Protein AF-A0A0D2IUT0-F1 (afdb_monomer)

InterPro domains:
  IPR011989 Armadillo-like helical [G3DSA:1.25.10.10] (2-99)
  IPR011989 Armadillo-like helical [G3DSA:1.25.10.10] (121-187)
  IPR016024 Armadillo-type fold [SSF48371] (7-184)
  IPR041389 Importin repeat 6 [PF18829] (8-65)

Solvent-accessible surface area (backbone atoms only — not comparable to full-atom values): 10998 Å² total; per-residue (Å²): 136,84,82,88,90,85,81,89,80,84,77,82,44,73,64,58,57,47,53,53,49,54,51,48,53,54,49,51,54,49,49,52,54,50,45,53,50,52,37,50,46,26,67,73,48,19,58,79,45,40,74,62,57,58,68,46,42,84,68,36,57,66,26,59,42,87,91,41,55,63,63,48,26,27,59,29,44,46,48,50,35,32,37,46,64,36,11,70,66,49,23,60,62,50,53,56,51,91,80,63,81,85,83,74,89,73,79,90,75,81,77,64,78,82,65,50,70,76,49,55,65,63,65,64,60,59,75,74,51,62,53,62,66,55,29,54,52,31,28,70,48,92,48,68,64,27,21,50,42,16,46,48,35,51,50,42,38,50,77,70,38,42,77,57,37,57,92,43,45,70,62,49,50,53,36,52,56,50,49,75,73,47,80,75,88,75,80,124

Foldseek 3Di:
DDDDDPDDPPPCDPVVVVVVVVVVVVVLVVLVVVLVVLLVCLQVPAQNCVVVLVVCCLVLVVLLDPVHDLSSNLSSLSSLLSNLQRHPVSVCQQQPQPDDDDDDDDDPDDDDPVVCPVCVVSVVPRSPDHVLVSLLVQCPDPDLSSVVSSLSSLVSCCVRVVSSCVVPVVVSVVSNVVSVVDPPPDDD

Nearest PDB structures (foldseek):
  6xu2-assembly1_A  TM=8.726E-01  e=4.619E-05  Homo sapiens
  9im6-assembly1_A  TM=8.319E-01  e=4.619E-05  Homo sapiens
  6mzl-assembly1_H  TM=2.557E-01  e=3.588E+00  Homo sapiens
  4w9u-assembly1_C  TM=2.820E-01  e=7.384E+00  Brucella abortus 2308

Sequence (188 aa):
MDADSSNSLEDFDEEEAEALREENECEEELVDQVTTAIGSFLKRFGDSVLPYVESLMPHIAPLLDKSRTEEERRIALCVVDDLLEHSPAGRAKYAPQSGGKGLGAGDGRRPAARDRLRVRGAQREWCAFTVLPVLLDACGASHSDLRQCAAYGVGVVAARAPEVLKPHAQAALARVMAVIQQPATGRV

Radius of gyration: 20.75 Å; Cα contacts (8 Å, |Δi|>4): 146; chains: 1; bounding box: 62×45×58 Å

pLDDT: mean 79.27, std 20.89, range [33.56, 98.44]

Structure (mmCIF, N/CA/C/O backbone):
data_AF-A0A0D2IUT0-F1
#
_entry.id   AF-A0A0D2IUT0-F1
#
loop_
_atom_site.group_PDB
_atom_site.id
_atom_site.type_symbol
_atom_site.label_atom_id
_atom_site.label_alt_id
_atom_site.label_comp_id
_atom_site.label_asym_id
_atom_site.label_entity_id
_atom_site.label_seq_id
_atom_site.pdbx_PDB_ins_code
_atom_site.Cartn_x
_atom_site.Cartn_y
_atom_site.Cartn_z
_atom_site.occupancy
_atom_site.B_iso_or_equiv
_atom_site.auth_seq_id
_atom_site.auth_comp_id
_atom_site.auth_asym_id
_atom_site.auth_atom_id
_atom_site.pdbx_PDB_model_num
ATOM 1 N N . MET A 1 1 ? -41.125 32.137 26.576 1.00 40.22 1 MET A N 1
ATOM 2 C CA . MET A 1 1 ? -40.309 32.086 25.346 1.00 40.22 1 MET A CA 1
ATOM 3 C C . MET A 1 1 ? -38.866 31.954 25.817 1.00 40.22 1 MET A C 1
ATOM 5 O O . MET A 1 1 ? -38.189 32.964 25.919 1.00 40.22 1 MET A O 1
ATOM 9 N N . ASP A 1 2 ? -38.442 30.860 26.452 1.00 46.22 2 ASP A N 1
ATOM 10 C CA . ASP A 1 2 ? -38.395 29.439 26.043 1.00 46.22 2 ASP A CA 1
ATOM 11 C C . ASP A 1 2 ? -37.502 29.168 24.827 1.00 46.22 2 ASP A C 1
ATOM 13 O O . ASP A 1 2 ? -37.653 29.832 23.803 1.00 46.22 2 ASP A O 1
ATOM 17 N N . ALA A 1 3 ? -36.679 28.122 24.992 1.00 48.66 3 ALA A N 1
ATOM 18 C CA . ALA A 1 3 ? -35.698 27.491 24.100 1.00 48.66 3 ALA A CA 1
ATOM 19 C C . ALA A 1 3 ? -34.312 28.171 24.077 1.00 48.66 3 ALA A C 1
ATOM 21 O O . ALA A 1 3 ? -34.099 29.183 23.422 1.00 48.66 3 ALA A O 1
ATOM 22 N N . ASP A 1 4 ? -33.401 27.768 24.965 1.00 50.25 4 ASP A N 1
ATOM 23 C CA . ASP A 1 4 ? -32.540 26.578 24.819 1.00 50.25 4 ASP A CA 1
ATOM 24 C C . ASP A 1 4 ? -31.451 26.813 23.760 1.00 50.25 4 ASP A C 1
ATOM 26 O O . ASP A 1 4 ? -31.653 26.689 22.555 1.00 50.25 4 ASP A O 1
ATOM 30 N N . SER A 1 5 ? -30.292 27.278 24.220 1.00 51.50 5 SER A N 1
ATOM 31 C CA . SER A 1 5 ? -29.071 27.382 23.408 1.00 51.50 5 SER A CA 1
ATOM 32 C C . SER A 1 5 ? -27.874 26.778 24.142 1.00 51.50 5 SER A C 1
ATOM 34 O O . SER A 1 5 ? -26.735 27.170 23.903 1.00 51.50 5 SER A O 1
ATOM 36 N N . SER A 1 6 ? -28.141 25.812 25.027 1.00 55.72 6 SER A N 1
ATOM 37 C CA . SER A 1 6 ? -27.126 24.990 25.684 1.00 55.72 6 SER A CA 1
ATOM 38 C C . SER A 1 6 ? -27.410 23.522 25.386 1.00 55.72 6 SER A C 1
ATOM 40 O O . SER A 1 6 ? -27.726 22.776 26.300 1.00 55.72 6 SER A O 1
ATOM 42 N N . ASN A 1 7 ? -27.389 23.100 24.115 1.00 53.66 7 ASN A N 1
ATOM 43 C CA . ASN A 1 7 ? -27.509 21.667 23.832 1.00 53.66 7 ASN A CA 1
ATOM 44 C C . ASN A 1 7 ? -26.922 21.213 22.484 1.00 53.66 7 ASN A C 1
ATOM 46 O O . ASN A 1 7 ? -27.649 20.822 21.578 1.00 53.66 7 ASN A O 1
ATOM 50 N N . SER A 1 8 ? -25.602 21.276 22.295 1.00 52.31 8 SER A N 1
ATOM 51 C CA . SER A 1 8 ? -25.003 20.543 21.155 1.00 52.31 8 SER A CA 1
ATOM 52 C C . SER A 1 8 ? -23.630 19.926 21.416 1.00 52.31 8 SER A C 1
ATOM 54 O O . SER A 1 8 ? -23.003 19.440 20.482 1.00 52.31 8 SER A O 1
ATOM 56 N N . LEU A 1 9 ? -23.154 19.937 22.666 1.00 50.91 9 LEU A N 1
ATOM 57 C CA . LEU A 1 9 ? -21.845 19.387 23.039 1.00 50.91 9 LEU A CA 1
ATOM 58 C C . LEU A 1 9 ? -21.844 18.669 24.405 1.00 50.91 9 LEU A C 1
ATOM 60 O O . LEU A 1 9 ? -20.782 18.222 24.824 1.00 50.91 9 LEU A O 1
ATOM 64 N N . GLU A 1 10 ? -22.979 18.593 25.116 1.00 53.28 10 GLU A N 1
ATOM 65 C CA . GLU A 1 10 ? -23.021 18.177 26.534 1.00 53.28 10 GLU A CA 1
ATOM 66 C C . GLU A 1 10 ? -23.481 16.729 26.802 1.00 53.28 10 GLU A C 1
ATOM 68 O O . GLU A 1 10 ? -23.417 16.325 27.956 1.00 53.28 10 GLU A O 1
ATOM 73 N N . ASP A 1 11 ? -23.831 15.922 25.791 1.00 62.50 11 ASP A N 1
ATOM 74 C CA . ASP A 1 11 ? -24.375 14.558 25.998 1.00 62.50 11 ASP A CA 1
ATOM 75 C C . ASP A 1 11 ? -23.550 13.417 25.366 1.00 62.50 11 ASP A C 1
ATOM 77 O O . ASP A 1 11 ? -24.039 12.302 25.253 1.00 62.50 11 ASP A O 1
ATOM 81 N N . PHE A 1 12 ? -22.288 13.649 24.986 1.00 69.00 12 PHE A N 1
ATOM 82 C CA . PHE A 1 12 ? -21.432 12.551 24.517 1.00 69.00 12 PHE A CA 1
ATOM 83 C C . PHE A 1 12 ? -20.958 11.720 25.715 1.00 69.00 12 PHE A C 1
ATOM 85 O O . PHE A 1 12 ? -19.927 12.017 26.334 1.00 69.00 12 PHE A O 1
ATOM 92 N N . ASP A 1 13 ? -21.767 10.742 26.105 1.00 82.75 13 ASP A N 1
ATOM 93 C CA . ASP A 1 13 ? -21.477 9.851 27.217 1.00 82.75 13 ASP A CA 1
ATOM 94 C C . ASP A 1 13 ? -20.512 8.719 26.814 1.00 82.75 13 ASP A C 1
ATOM 96 O O . ASP A 1 13 ? -20.021 8.625 25.684 1.00 82.75 13 ASP A O 1
ATOM 100 N N . GLU A 1 14 ? -20.129 7.900 27.794 1.00 88.38 14 GLU A N 1
ATOM 101 C CA . GLU A 1 14 ? -19.177 6.807 27.582 1.00 88.38 14 GLU A CA 1
ATOM 102 C C . GLU A 1 14 ? -19.724 5.743 26.616 1.00 88.38 14 GLU A C 1
ATOM 104 O O . GLU A 1 14 ? -18.940 5.159 25.868 1.00 88.38 14 GLU A O 1
ATOM 109 N N . GLU A 1 15 ? -21.048 5.557 26.577 1.00 88.69 15 GLU A N 1
ATOM 110 C CA . GLU A 1 15 ? -21.731 4.598 25.704 1.00 88.69 15 GLU A CA 1
ATOM 111 C C . GLU A 1 15 ? -21.680 5.061 24.239 1.00 88.69 15 GLU A C 1
ATOM 113 O O . GLU A 1 15 ? -21.315 4.276 23.363 1.00 88.69 15 GLU A O 1
ATOM 118 N N . GLU A 1 16 ? -21.932 6.346 23.958 1.00 89.31 16 GLU A N 1
ATOM 119 C CA . GLU A 1 16 ? -21.781 6.904 22.603 1.00 89.31 16 GLU A CA 1
ATOM 120 C C . GLU A 1 16 ? -20.326 6.834 22.103 1.00 89.31 16 GLU A C 1
ATOM 122 O O . GLU A 1 16 ? -20.066 6.512 20.938 1.00 89.31 16 GLU A O 1
ATOM 127 N N . ALA A 1 17 ? -19.355 7.100 22.983 1.00 88.69 17 ALA A N 1
ATOM 128 C CA . ALA A 1 17 ? -17.937 7.015 22.643 1.00 88.69 17 ALA A CA 1
ATOM 129 C C . ALA A 1 17 ? -17.472 5.573 22.380 1.00 88.69 17 ALA A C 1
ATOM 131 O O . ALA A 1 17 ? -16.589 5.367 21.544 1.00 88.69 17 ALA A O 1
ATOM 132 N N . GLU A 1 18 ? -18.020 4.592 23.100 1.00 90.31 18 GLU A N 1
ATOM 133 C CA . GLU A 1 18 ? -17.765 3.167 22.876 1.00 90.31 18 GLU A CA 1
ATOM 134 C C . GLU A 1 18 ? -18.393 2.702 21.559 1.00 90.31 18 GLU A C 1
ATOM 136 O O . GLU A 1 18 ? -17.680 2.151 20.721 1.00 90.31 18 GLU A O 1
ATOM 141 N N . ALA A 1 19 ? -19.658 3.048 21.304 1.00 90.69 19 ALA A N 1
ATOM 142 C CA . ALA A 1 19 ? -20.350 2.708 20.061 1.00 90.69 19 ALA A CA 1
ATOM 143 C C . ALA A 1 19 ? -19.607 3.214 18.811 1.00 90.69 19 AL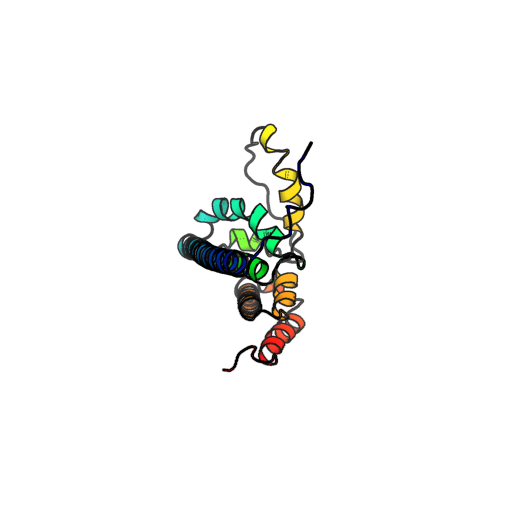A A C 1
ATOM 145 O O . ALA A 1 19 ? -19.479 2.494 17.821 1.00 90.69 19 ALA A O 1
ATOM 146 N N . LEU A 1 20 ? -19.052 4.430 18.858 1.00 89.69 20 LEU A N 1
ATOM 147 C CA . LEU A 1 20 ? -18.262 4.976 17.748 1.00 89.69 20 LEU A CA 1
ATOM 148 C C . LEU A 1 20 ? -16.897 4.306 17.573 1.00 89.69 20 LEU A C 1
ATOM 150 O O . LEU A 1 20 ? -16.382 4.260 16.456 1.00 89.69 20 LEU A O 1
ATOM 154 N N . ARG A 1 21 ? -16.285 3.797 18.649 1.00 89.19 21 ARG A N 1
ATOM 155 C CA . ARG A 1 21 ? -15.062 2.988 18.523 1.00 89.19 21 ARG A CA 1
ATOM 156 C C . ARG A 1 21 ? -15.378 1.654 17.863 1.00 89.19 21 ARG A C 1
ATOM 158 O O . ARG A 1 21 ? -14.673 1.294 16.929 1.00 89.19 21 ARG A O 1
ATOM 165 N N . GLU A 1 22 ? -16.449 0.986 18.285 1.00 91.19 22 GLU A N 1
ATOM 166 C CA . GLU A 1 22 ? -16.890 -0.279 17.685 1.00 91.19 22 GLU A CA 1
ATOM 167 C C . GLU A 1 22 ? -17.242 -0.118 16.197 1.00 91.19 22 GLU A C 1
ATOM 169 O O . GLU A 1 22 ? -16.871 -0.958 15.375 1.00 91.19 22 GLU A O 1
ATOM 174 N N . GLU A 1 23 ? -17.920 0.974 15.823 1.00 91.69 23 GLU A N 1
ATOM 175 C CA . GLU A 1 23 ? -18.226 1.273 14.418 1.00 91.69 23 GLU A CA 1
ATOM 176 C C . GLU A 1 23 ? -16.949 1.495 13.595 1.00 91.69 23 GLU A C 1
ATOM 178 O O . GLU A 1 23 ? -16.812 0.917 12.514 1.00 91.69 23 GLU A O 1
ATOM 183 N N . ASN A 1 24 ? -15.990 2.266 14.120 1.00 87.56 24 ASN A N 1
ATOM 184 C CA . ASN A 1 24 ? -14.706 2.486 13.453 1.00 87.56 24 ASN A CA 1
ATOM 185 C C . ASN A 1 24 ? -13.906 1.186 13.301 1.00 87.56 24 ASN A C 1
ATOM 187 O O . ASN A 1 24 ? -13.352 0.950 12.232 1.00 87.56 24 ASN A O 1
ATOM 191 N N . GLU A 1 25 ? -13.873 0.325 14.322 1.00 90.00 25 GLU A N 1
ATOM 192 C CA . GLU A 1 25 ? -13.215 -0.987 14.244 1.00 90.00 25 GLU A CA 1
ATOM 193 C C . GLU A 1 25 ? -13.851 -1.859 13.146 1.00 90.00 25 GLU A C 1
ATOM 195 O O . GLU A 1 25 ? -13.146 -2.454 12.329 1.00 90.00 25 GLU A O 1
ATOM 200 N N . CYS A 1 26 ? -15.186 -1.869 13.047 1.00 91.00 26 CYS A N 1
ATOM 201 C CA . CYS A 1 26 ? -15.888 -2.567 11.967 1.00 91.00 26 CYS A CA 1
ATOM 202 C C . CYS A 1 26 ? -15.559 -1.986 10.579 1.00 91.00 26 CYS A C 1
ATOM 204 O O . CYS A 1 26 ? -15.445 -2.730 9.599 1.00 91.00 26 CYS A O 1
ATOM 206 N N . GLU A 1 27 ? -15.435 -0.661 10.465 1.00 91.06 27 GLU A N 1
ATOM 207 C CA . GLU A 1 27 ? -15.061 -0.004 9.211 1.00 91.06 27 GLU A CA 1
ATOM 208 C C . GLU A 1 27 ? -13.606 -0.313 8.825 1.00 91.06 27 GLU A C 1
ATOM 210 O O . GLU A 1 27 ? -13.336 -0.604 7.657 1.00 91.06 27 GLU A O 1
ATOM 215 N N . GLU A 1 28 ? -12.684 -0.346 9.787 1.00 87.50 28 GLU A N 1
ATOM 216 C CA . GLU A 1 28 ? -11.291 -0.754 9.573 1.00 87.50 28 GLU A CA 1
ATOM 217 C C . GLU A 1 28 ? -11.205 -2.193 9.037 1.00 87.50 28 GLU A C 1
ATOM 219 O O . GLU A 1 28 ? -10.572 -2.427 8.000 1.00 87.50 28 GLU A O 1
ATOM 224 N N . GLU A 1 29 ? -11.928 -3.142 9.647 1.00 91.38 29 GLU A N 1
ATOM 225 C CA . GLU A 1 29 ? -12.005 -4.531 9.168 1.00 91.38 29 GLU A CA 1
ATOM 226 C C . GLU A 1 29 ? -12.573 -4.628 7.742 1.00 91.38 29 GLU A C 1
ATOM 228 O O . GLU A 1 29 ? -12.070 -5.379 6.892 1.00 91.38 29 GLU A O 1
ATOM 233 N N . LEU A 1 30 ? -13.620 -3.851 7.445 1.00 93.94 30 LEU A N 1
ATOM 234 C CA . LEU A 1 30 ? -14.200 -3.787 6.106 1.00 93.94 30 LEU A CA 1
ATOM 235 C C . LEU A 1 30 ? -13.167 -3.288 5.089 1.00 93.94 30 LEU A C 1
ATOM 237 O O . LEU A 1 30 ? -13.030 -3.867 4.004 1.00 93.94 30 LEU A O 1
ATOM 241 N N . VAL A 1 31 ? -12.440 -2.222 5.421 1.00 91.19 31 VAL A N 1
ATOM 242 C CA . VAL A 1 31 ? -11.431 -1.639 4.534 1.00 91.19 31 VAL A CA 1
ATOM 243 C C . VAL A 1 31 ? -10.261 -2.604 4.322 1.00 91.19 31 VAL A C 1
ATOM 245 O O . VAL A 1 31 ? -9.787 -2.747 3.188 1.00 91.19 31 VAL A O 1
ATOM 248 N N . ASP A 1 32 ? -9.854 -3.358 5.339 1.00 91.75 32 ASP A N 1
ATOM 249 C CA . ASP A 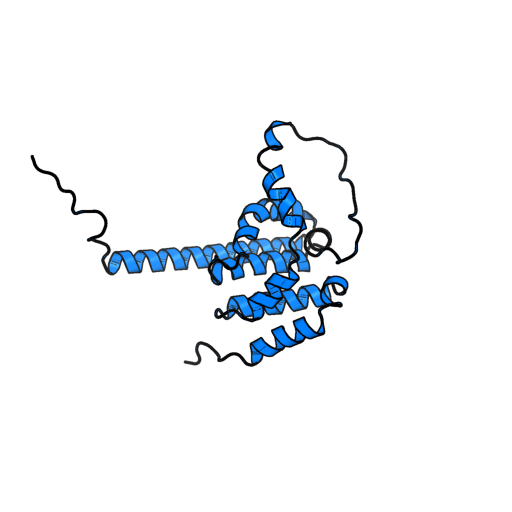1 32 ? -8.872 -4.438 5.202 1.00 91.75 32 ASP A CA 1
ATOM 250 C C . ASP A 1 32 ? -9.326 -5.533 4.233 1.00 91.75 32 ASP A C 1
ATOM 252 O O . ASP A 1 32 ? -8.570 -5.988 3.360 1.00 91.75 32 ASP A O 1
ATOM 256 N N . GLN A 1 33 ? -10.593 -5.929 4.313 1.00 95.94 33 GLN A N 1
ATOM 257 C CA . GLN A 1 33 ? -11.139 -6.925 3.401 1.00 95.94 33 GLN A CA 1
ATOM 258 C C . GLN A 1 33 ? -11.220 -6.396 1.959 1.00 95.94 33 GLN A C 1
ATOM 260 O O . GLN A 1 33 ? -10.980 -7.152 1.005 1.00 95.94 33 GLN A O 1
ATOM 265 N N . VAL A 1 34 ? -11.519 -5.104 1.785 1.00 94.19 34 VAL A N 1
ATOM 266 C CA . VAL A 1 34 ? -11.539 -4.428 0.478 1.00 94.19 34 VAL A CA 1
ATOM 267 C C . VAL A 1 34 ? -10.137 -4.359 -0.129 1.00 94.19 34 VAL A C 1
ATOM 269 O O . VAL A 1 34 ? -9.964 -4.732 -1.294 1.00 94.19 34 VAL A O 1
ATOM 272 N N . THR A 1 35 ? -9.127 -3.933 0.632 1.00 94.00 35 THR A N 1
ATOM 273 C CA . THR A 1 35 ? -7.738 -3.853 0.142 1.00 94.00 35 THR A CA 1
ATOM 274 C C . THR A 1 35 ? -7.208 -5.236 -0.238 1.00 94.00 35 THR A C 1
ATOM 276 O O . THR A 1 35 ? -6.683 -5.410 -1.339 1.00 94.00 35 THR A O 1
ATOM 279 N N . THR A 1 36 ? -7.477 -6.253 0.585 1.00 96.19 36 THR A N 1
ATOM 280 C CA . THR A 1 36 ? -7.145 -7.659 0.300 1.00 96.19 36 THR A CA 1
ATOM 281 C C . THR A 1 36 ? -7.797 -8.162 -0.992 1.00 96.19 36 THR A C 1
ATOM 283 O O . THR A 1 36 ? -7.175 -8.883 -1.786 1.00 96.19 36 THR A O 1
ATOM 286 N N . ALA A 1 37 ? -9.057 -7.791 -1.240 1.00 97.38 37 ALA A N 1
ATOM 287 C CA . ALA A 1 37 ? -9.752 -8.159 -2.468 1.00 97.38 37 ALA A CA 1
ATOM 288 C C . ALA A 1 37 ? -9.091 -7.507 -3.693 1.00 97.38 37 ALA A C 1
ATOM 290 O O . ALA A 1 37 ? -8.800 -8.205 -4.669 1.00 97.38 37 ALA A O 1
ATOM 291 N N . ILE A 1 38 ? -8.796 -6.203 -3.633 1.00 96.75 38 ILE A N 1
ATOM 292 C CA . ILE A 1 38 ? -8.097 -5.470 -4.703 1.00 96.75 38 ILE A CA 1
ATOM 293 C C . ILE A 1 38 ? -6.740 -6.120 -5.004 1.00 96.75 38 ILE A C 1
ATOM 295 O O . ILE A 1 38 ? -6.450 -6.412 -6.170 1.00 96.75 38 ILE A O 1
ATOM 299 N N . GLY A 1 39 ? -5.955 -6.422 -3.968 1.00 96.88 39 GLY A N 1
ATOM 300 C CA . GLY A 1 39 ? -4.678 -7.124 -4.089 1.00 96.88 39 GLY A CA 1
ATOM 301 C C . GLY A 1 39 ? -4.812 -8.488 -4.758 1.00 96.88 39 GLY A C 1
ATOM 302 O O . GLY A 1 39 ? -4.079 -8.820 -5.691 1.00 96.88 39 GLY A O 1
ATOM 303 N N . SER A 1 40 ? -5.834 -9.258 -4.379 1.00 98.31 40 SER A N 1
ATOM 304 C CA . SER A 1 40 ? -6.135 -10.557 -4.994 1.00 98.31 40 SER A CA 1
ATOM 305 C C . SER 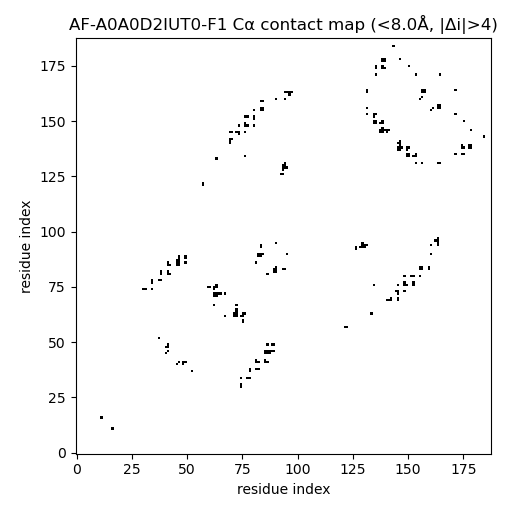A 1 40 ? -6.481 -10.441 -6.484 1.00 98.31 40 SER A C 1
ATOM 307 O O . SER A 1 40 ? -6.024 -11.261 -7.290 1.00 98.31 40 SER A O 1
ATOM 309 N N . PHE A 1 41 ? -7.240 -9.413 -6.880 1.00 98.44 41 PHE A N 1
ATOM 310 C CA . PHE A 1 41 ? -7.523 -9.130 -8.290 1.00 98.44 41 PHE A CA 1
ATOM 311 C C . PHE A 1 41 ? -6.252 -8.759 -9.059 1.00 98.44 41 PHE A C 1
ATOM 313 O O . PHE A 1 41 ? -5.994 -9.334 -10.119 1.00 98.44 41 PHE A O 1
ATOM 320 N N . LEU A 1 42 ? -5.432 -7.852 -8.524 1.00 98.19 42 LEU A N 1
ATOM 321 C CA . LEU A 1 42 ? -4.156 -7.462 -9.128 1.00 98.19 42 LEU A CA 1
ATOM 322 C C . LEU A 1 42 ? -3.227 -8.668 -9.282 1.00 98.19 42 LEU A C 1
ATOM 324 O O . LEU A 1 42 ? -2.737 -8.934 -10.377 1.00 98.19 42 LEU A O 1
ATOM 328 N N . LYS A 1 43 ? -3.064 -9.470 -8.231 1.00 98.00 43 LYS A N 1
ATOM 329 C CA . LYS A 1 43 ? -2.245 -10.687 -8.242 1.00 98.00 43 LYS A CA 1
ATOM 330 C C . LYS A 1 43 ? -2.696 -11.703 -9.285 1.00 98.00 43 LYS A C 1
ATOM 332 O O . LYS A 1 43 ? -1.858 -12.361 -9.903 1.00 98.00 43 LYS A O 1
ATOM 337 N N . ARG A 1 44 ? -4.009 -11.865 -9.483 1.00 98.44 44 ARG A N 1
ATOM 338 C CA . ARG A 1 44 ? -4.554 -12.875 -10.401 1.00 98.44 44 ARG A CA 1
ATOM 339 C C . ARG A 1 44 ? -4.619 -12.407 -11.853 1.00 98.44 44 ARG A C 1
ATOM 341 O O . ARG A 1 44 ? -4.418 -13.231 -12.747 1.00 98.44 44 ARG A O 1
ATOM 348 N N . PHE A 1 45 ? -4.920 -11.132 -12.082 1.00 98.06 45 PHE A N 1
ATOM 349 C CA . PHE A 1 45 ? -5.279 -10.605 -13.402 1.00 98.06 45 PHE A CA 1
ATOM 350 C C . PHE A 1 45 ? -4.337 -9.505 -13.918 1.00 98.06 45 PHE A C 1
ATOM 352 O O . PHE A 1 45 ? -4.409 -9.157 -15.102 1.00 98.06 45 PHE A O 1
ATOM 359 N N . GLY A 1 46 ? -3.445 -8.986 -13.069 1.00 97.38 46 GLY A N 1
ATOM 360 C CA . GLY A 1 46 ? -2.419 -8.000 -13.407 1.00 97.38 46 GLY A CA 1
ATOM 361 C C . GLY A 1 46 ? -2.990 -6.776 -14.116 1.00 97.38 46 GLY A C 1
ATOM 362 O O . GLY A 1 46 ? -3.964 -6.170 -13.673 1.00 97.38 46 GLY A O 1
ATOM 363 N N . ASP A 1 47 ? -2.420 -6.451 -15.275 1.00 97.75 47 ASP A N 1
ATOM 364 C CA . ASP A 1 47 ? -2.816 -5.289 -16.081 1.00 97.75 47 ASP A CA 1
ATOM 365 C C . ASP A 1 47 ? -4.286 -5.323 -16.547 1.00 97.75 47 ASP A C 1
ATOM 367 O O . ASP A 1 47 ? -4.856 -4.279 -16.859 1.00 97.75 47 ASP A O 1
ATOM 371 N N . SER A 1 48 ? -4.935 -6.494 -16.557 1.00 97.75 48 SER A N 1
ATOM 372 C CA . SER A 1 48 ? -6.332 -6.631 -17.007 1.00 97.75 48 SER A CA 1
ATOM 373 C C . SER A 1 48 ? -7.326 -5.913 -16.090 1.00 97.75 48 SER A C 1
ATOM 375 O O . SER A 1 48 ? -8.382 -5.484 -16.548 1.00 97.75 48 SER A O 1
ATOM 377 N N . VAL A 1 49 ? -7.000 -5.779 -14.799 1.00 97.31 49 VAL A N 1
ATOM 378 C CA . VAL A 1 49 ? -7.838 -5.069 -13.814 1.00 97.31 49 VAL A CA 1
ATOM 379 C C . VAL A 1 49 ? -7.369 -3.637 -13.564 1.00 97.31 49 VAL A C 1
ATOM 381 O O . VAL A 1 49 ? -8.065 -2.874 -12.895 1.00 97.31 49 VAL A O 1
ATOM 384 N N . LEU A 1 50 ? -6.230 -3.242 -14.141 1.00 93.88 50 LEU A N 1
ATOM 385 C CA . LEU A 1 50 ? -5.630 -1.929 -13.928 1.00 93.88 50 LEU A CA 1
ATOM 386 C C . LEU A 1 50 ? -6.602 -0.764 -14.198 1.00 93.88 50 LEU A C 1
ATOM 388 O O . LEU A 1 50 ? -6.661 0.111 -13.345 1.00 93.88 50 LEU A O 1
ATOM 392 N N . PRO A 1 51 ? -7.431 -0.733 -15.266 1.00 94.69 51 PRO A N 1
ATOM 393 C CA . PRO A 1 51 ? -8.366 0.379 -15.484 1.00 94.69 51 PRO A CA 1
ATOM 394 C C . PRO A 1 51 ? -9.352 0.604 -14.328 1.00 94.69 51 PRO A C 1
ATOM 396 O O . PRO A 1 51 ? -9.759 1.737 -14.071 1.00 94.69 51 PRO A O 1
ATOM 399 N N . TYR A 1 52 ? -9.726 -0.466 -13.623 1.00 94.44 52 TYR A N 1
ATOM 400 C CA . TYR A 1 52 ? -10.622 -0.402 -12.471 1.00 94.44 52 TYR A CA 1
ATOM 401 C C . TYR A 1 52 ? -9.875 0.054 -11.219 1.00 94.44 52 TYR A C 1
ATOM 403 O O . TYR A 1 52 ? -10.352 0.946 -10.523 1.00 94.44 52 TYR A O 1
ATOM 411 N N . VAL A 1 53 ? -8.673 -0.472 -10.971 1.00 93.31 53 VAL A N 1
ATOM 412 C CA . VAL A 1 53 ? -7.829 -0.024 -9.850 1.00 93.31 53 VAL A CA 1
ATOM 413 C C . VAL A 1 53 ? -7.448 1.451 -10.014 1.00 93.31 53 VAL A C 1
ATOM 415 O O . VAL A 1 53 ? -7.541 2.232 -9.072 1.00 93.31 53 VAL A O 1
ATOM 418 N N . GLU A 1 54 ? -7.126 1.883 -11.233 1.00 89.81 54 GLU A N 1
ATOM 419 C CA . GLU A 1 54 ? -6.824 3.283 -11.543 1.00 89.81 54 GLU A CA 1
ATOM 420 C C . GLU A 1 54 ? -8.004 4.225 -11.294 1.00 89.81 54 GLU A C 1
ATOM 422 O O . GLU A 1 54 ? -7.788 5.400 -10.993 1.00 89.81 54 GLU A O 1
ATOM 427 N N . SER A 1 55 ? -9.242 3.726 -11.371 1.00 91.12 55 SER A N 1
ATOM 428 C CA . SER A 1 55 ? -10.426 4.520 -11.030 1.00 91.12 55 SER A CA 1
ATOM 429 C C . SER A 1 55 ? -10.535 4.820 -9.531 1.00 91.12 55 SER A C 1
ATOM 431 O O . SER A 1 55 ? -11.147 5.821 -9.164 1.00 91.12 55 SER A O 1
ATOM 433 N N . LEU A 1 56 ? -9.890 4.012 -8.680 1.00 89.75 56 LEU A N 1
ATOM 434 C CA . LEU A 1 56 ? -9.841 4.195 -7.224 1.00 89.75 56 LEU A CA 1
ATOM 435 C C . LEU A 1 56 ? -8.713 5.136 -6.786 1.00 89.75 56 LEU A C 1
ATOM 437 O O . LEU A 1 56 ? -8.794 5.756 -5.727 1.00 89.75 56 LEU A O 1
ATOM 441 N N . MET A 1 57 ? -7.673 5.296 -7.608 1.00 86.25 57 MET A N 1
ATOM 442 C CA . MET A 1 57 ? -6.490 6.095 -7.270 1.00 86.25 57 MET A CA 1
ATOM 443 C C . MET A 1 57 ? -6.776 7.545 -6.836 1.00 86.25 57 MET A C 1
ATOM 445 O O . MET A 1 57 ? -6.085 8.006 -5.930 1.00 86.25 57 MET A O 1
ATOM 449 N N . PRO A 1 58 ? -7.775 8.274 -7.381 1.00 86.12 58 PRO A N 1
ATOM 450 C CA . PRO A 1 58 ? -8.127 9.608 -6.885 1.00 86.12 58 PRO A CA 1
ATOM 451 C C . PRO A 1 58 ? -8.571 9.645 -5.417 1.00 86.12 58 PRO A C 1
ATOM 453 O O . PRO A 1 58 ? -8.496 10.703 -4.800 1.00 86.12 58 PRO A O 1
ATOM 456 N N . HIS A 1 59 ? -9.039 8.518 -4.878 1.00 86.88 59 HIS A N 1
ATOM 457 C CA . HIS A 1 59 ? -9.465 8.372 -3.486 1.00 86.88 59 HIS A CA 1
ATOM 458 C C . HIS A 1 59 ? -8.356 7.796 -2.607 1.00 86.88 59 HIS A C 1
ATOM 460 O O . HIS A 1 59 ? -8.196 8.228 -1.474 1.00 86.88 59 HIS A O 1
ATOM 466 N N . ILE A 1 60 ? -7.564 6.866 -3.146 1.00 88.31 60 ILE A N 1
ATOM 467 C CA . ILE A 1 60 ? -6.473 6.207 -2.417 1.00 88.31 60 ILE A CA 1
ATOM 468 C C . ILE A 1 60 ? -5.290 7.144 -2.221 1.00 88.31 60 ILE A C 1
ATOM 470 O O . ILE A 1 60 ? -4.714 7.233 -1.146 1.00 88.31 60 ILE A O 1
ATOM 474 N N . ALA A 1 61 ? -4.884 7.847 -3.267 1.00 86.75 61 ALA A N 1
ATOM 475 C CA . ALA A 1 61 ? -3.604 8.519 -3.237 1.00 86.75 61 ALA A CA 1
ATOM 476 C C . ALA A 1 61 ? -3.549 9.768 -2.316 1.00 86.75 61 ALA A C 1
ATOM 478 O O . ALA A 1 61 ? -2.476 10.013 -1.764 1.00 86.75 61 ALA A O 1
ATOM 479 N N . PRO A 1 62 ? -4.650 10.502 -2.023 1.00 88.56 62 PRO A N 1
ATOM 480 C CA . PRO A 1 62 ? -4.667 11.491 -0.939 1.00 88.56 62 PRO A CA 1
ATOM 481 C C . PRO A 1 62 ? -4.395 10.892 0.446 1.00 88.56 62 PRO A C 1
ATOM 483 O O . PRO A 1 62 ? -3.864 11.589 1.308 1.00 88.56 62 PRO A O 1
ATOM 486 N N . LEU A 1 63 ? -4.714 9.609 0.656 1.00 90.06 63 LEU A N 1
ATOM 487 C CA . LEU A 1 63 ? -4.481 8.918 1.926 1.00 90.06 63 LEU A CA 1
ATOM 488 C C . LEU A 1 63 ? -2.989 8.698 2.214 1.00 90.06 63 LEU A C 1
ATOM 490 O O . LEU A 1 63 ? -2.624 8.436 3.349 1.00 90.06 63 LEU A O 1
ATOM 494 N N . LEU A 1 64 ? -2.111 8.840 1.212 1.00 89.69 64 LEU A N 1
ATOM 495 C CA . LEU A 1 64 ? -0.656 8.739 1.383 1.00 89.69 64 LEU A CA 1
ATOM 496 C C . LEU A 1 64 ? -0.028 9.987 2.021 1.00 89.69 64 LEU A C 1
ATOM 498 O O . LEU A 1 64 ? 1.146 9.948 2.408 1.00 89.69 64 LEU A O 1
ATOM 502 N N . ASP A 1 65 ? -0.769 11.095 2.093 1.00 88.44 65 ASP A N 1
ATOM 503 C CA . ASP A 1 65 ? -0.274 12.341 2.665 1.00 88.44 65 ASP A CA 1
ATOM 504 C C . ASP A 1 65 ? 0.039 12.181 4.160 1.00 88.44 65 ASP A C 1
ATOM 506 O O . ASP A 1 65 ? -0.638 11.467 4.896 1.00 88.44 65 ASP A O 1
ATOM 510 N N . LYS A 1 66 ? 1.082 12.866 4.634 1.00 87.94 66 LYS A N 1
ATOM 511 C CA . LYS A 1 66 ? 1.519 12.769 6.034 1.00 87.94 66 LYS A CA 1
ATOM 512 C C . LYS A 1 66 ? 0.519 13.351 7.035 1.00 87.94 66 LYS A C 1
ATOM 514 O O . LYS A 1 66 ? 0.661 13.093 8.223 1.00 87.94 66 LYS A O 1
ATOM 519 N N . SER A 1 67 ? -0.437 14.160 6.578 1.00 89.00 67 SER A N 1
ATOM 520 C CA . SER A 1 67 ? -1.532 14.682 7.402 1.00 89.00 67 SER A CA 1
ATOM 521 C C . SER A 1 67 ? -2.624 13.651 7.687 1.00 89.00 67 SER A C 1
ATOM 523 O O . SER A 1 67 ? -3.495 13.911 8.515 1.00 89.00 67 SER A O 1
ATOM 525 N N . ARG A 1 68 ? -2.597 12.503 7.003 1.00 91.69 68 ARG A N 1
ATOM 526 C CA . ARG A 1 68 ? -3.547 11.402 7.191 1.00 91.69 68 ARG A CA 1
ATOM 527 C C . ARG A 1 68 ? -3.111 10.490 8.324 1.00 91.69 68 ARG A C 1
ATOM 529 O O . ARG A 1 68 ? -1.942 10.505 8.724 1.00 91.69 68 ARG A O 1
ATOM 536 N N . THR A 1 69 ? -4.053 9.711 8.848 1.00 91.88 69 THR A N 1
ATOM 537 C CA . THR A 1 69 ? -3.740 8.772 9.930 1.00 91.88 69 THR A CA 1
ATOM 538 C C . THR A 1 69 ? -2.754 7.716 9.429 1.00 91.88 69 THR A C 1
ATOM 540 O O . THR A 1 69 ? -2.669 7.426 8.233 1.00 91.88 69 THR A O 1
ATOM 543 N N . GLU A 1 70 ? -1.957 7.141 10.331 1.00 93.31 70 GLU A N 1
ATOM 544 C CA . GLU A 1 70 ? -1.014 6.088 9.934 1.00 93.31 70 GLU A CA 1
ATOM 545 C C . GLU A 1 70 ? -1.740 4.850 9.376 1.00 93.31 70 GLU A C 1
ATOM 547 O O . GLU A 1 70 ? -1.191 4.163 8.515 1.00 93.31 70 GLU A O 1
ATOM 552 N N . GLU A 1 71 ? -2.991 4.637 9.784 1.00 91.50 71 GLU A N 1
ATOM 553 C CA . GLU A 1 71 ? -3.858 3.568 9.297 1.00 91.50 71 GLU A CA 1
ATOM 554 C C . GLU A 1 71 ? -4.349 3.816 7.862 1.00 91.50 71 GLU A C 1
ATOM 556 O O . GLU A 1 71 ? -4.163 2.991 6.969 1.00 91.50 71 GLU A O 1
ATOM 561 N N . GLU A 1 72 ? -4.832 5.021 7.563 1.00 91.69 72 GLU A N 1
ATOM 562 C CA . GLU A 1 72 ? -5.196 5.412 6.194 1.00 91.69 72 GLU A CA 1
ATOM 563 C C . GLU A 1 72 ? -4.004 5.340 5.234 1.00 91.69 72 GLU A C 1
ATOM 565 O O . GLU A 1 72 ? -4.117 4.888 4.088 1.00 91.69 72 GLU A O 1
ATOM 570 N N . ARG A 1 73 ? -2.830 5.757 5.717 1.00 94.62 73 ARG A N 1
ATOM 571 C CA . ARG A 1 73 ? -1.578 5.651 4.963 1.00 94.62 73 ARG A CA 1
ATOM 572 C C . ARG A 1 73 ? -1.194 4.196 4.719 1.00 94.62 73 ARG A C 1
ATOM 574 O O . ARG A 1 73 ? -0.686 3.898 3.637 1.00 94.62 73 ARG A O 1
ATOM 581 N N . ARG A 1 74 ? -1.429 3.301 5.690 1.00 95.50 74 ARG A N 1
ATOM 582 C CA . ARG A 1 74 ? -1.184 1.855 5.561 1.00 95.50 74 ARG A CA 1
ATOM 583 C C . ARG A 1 74 ? -2.051 1.302 4.440 1.00 95.50 74 ARG A C 1
ATOM 585 O O . ARG A 1 74 ? -1.499 0.795 3.468 1.00 95.50 74 ARG A O 1
ATOM 592 N N . ILE A 1 75 ? -3.364 1.508 4.516 1.00 93.38 75 ILE A N 1
ATOM 593 C CA . ILE A 1 75 ? -4.353 1.090 3.509 1.00 93.38 75 ILE A CA 1
ATOM 594 C C . ILE A 1 75 ? -3.915 1.490 2.098 1.00 93.38 75 ILE A C 1
ATOM 596 O O . ILE A 1 75 ? -3.865 0.665 1.180 1.00 93.38 75 ILE A O 1
ATOM 600 N N . ALA A 1 76 ? -3.545 2.758 1.920 1.00 93.50 76 ALA A N 1
ATOM 601 C CA . ALA A 1 76 ? -3.150 3.253 0.613 1.00 93.50 76 ALA A CA 1
ATOM 602 C C . ALA A 1 76 ? -1.816 2.689 0.125 1.00 93.50 76 ALA A C 1
ATOM 604 O O . ALA A 1 76 ? -1.688 2.384 -1.064 1.00 93.50 76 ALA A O 1
ATOM 605 N N . LEU A 1 77 ? -0.837 2.514 1.017 1.00 94.88 77 LEU A N 1
ATOM 606 C CA . LEU A 1 77 ? 0.431 1.887 0.659 1.00 94.88 77 LEU A CA 1
ATOM 607 C C . LEU A 1 77 ? 0.254 0.434 0.242 1.00 94.88 77 LEU A C 1
ATOM 609 O O . LEU A 1 77 ? 0.818 0.054 -0.778 1.00 94.88 77 LEU A O 1
ATOM 613 N N . CYS A 1 78 ? -0.554 -0.353 0.951 1.00 95.88 78 CYS A N 1
ATOM 614 C CA . CYS A 1 78 ? -0.699 -1.765 0.614 1.00 95.88 78 CYS A CA 1
ATOM 615 C C . CYS A 1 78 ? -1.362 -1.939 -0.782 1.00 95.88 78 CYS A C 1
ATOM 617 O O . CYS A 1 78 ? -0.910 -2.765 -1.574 1.00 95.88 78 CYS A O 1
ATOM 619 N N . VAL A 1 79 ? -2.322 -1.079 -1.178 1.00 95.12 79 VAL A N 1
ATOM 620 C CA . VAL A 1 79 ? -2.861 -1.084 -2.562 1.00 95.12 79 VAL A CA 1
ATOM 621 C C . VAL A 1 79 ? -1.809 -0.673 -3.596 1.00 95.12 79 VAL A C 1
ATOM 623 O O . VAL A 1 79 ? -1.737 -1.248 -4.688 1.00 95.12 79 VAL A O 1
ATOM 626 N N . VAL A 1 80 ? -0.992 0.335 -3.281 1.00 93.88 80 VAL A N 1
ATOM 627 C CA . VAL A 1 80 ? 0.090 0.770 -4.172 1.00 93.88 80 VAL A CA 1
ATOM 628 C C . VAL A 1 80 ? 1.137 -0.333 -4.334 1.00 93.88 80 VAL A C 1
ATOM 630 O O . VAL A 1 80 ? 1.582 -0.568 -5.457 1.00 93.88 80 VAL A O 1
ATOM 633 N N . ASP A 1 81 ? 1.490 -1.045 -3.267 1.00 96.00 81 ASP A N 1
ATOM 634 C CA . ASP A 1 81 ? 2.437 -2.158 -3.307 1.00 96.00 81 ASP A CA 1
ATOM 635 C C . ASP A 1 81 ? 1.938 -3.293 -4.201 1.00 96.00 81 ASP A C 1
ATOM 637 O O . ASP A 1 81 ? 2.675 -3.720 -5.092 1.00 96.00 81 ASP A O 1
ATOM 641 N N . ASP A 1 82 ? 0.676 -3.709 -4.061 1.00 97.50 82 ASP A N 1
ATOM 642 C CA . ASP A 1 82 ? 0.068 -4.727 -4.927 1.00 97.50 82 ASP A CA 1
ATOM 643 C C . ASP A 1 82 ? 0.044 -4.294 -6.397 1.00 97.50 82 ASP A C 1
ATOM 645 O O . ASP A 1 82 ? 0.297 -5.096 -7.304 1.00 97.50 82 ASP A O 1
ATOM 649 N N . LEU A 1 83 ? -0.229 -3.011 -6.657 1.00 95.62 83 LEU A N 1
ATOM 650 C CA . LEU A 1 83 ? -0.206 -2.456 -8.007 1.00 95.62 83 LEU A CA 1
ATOM 651 C C . LEU A 1 83 ? 1.207 -2.528 -8.587 1.00 95.62 83 LEU A C 1
ATOM 653 O O . LEU A 1 83 ? 1.396 -3.023 -9.704 1.00 95.62 83 LEU A O 1
ATOM 657 N N . LEU A 1 84 ? 2.207 -2.049 -7.845 1.00 94.25 84 LEU A N 1
ATOM 658 C CA . LEU A 1 84 ? 3.603 -2.078 -8.277 1.00 94.25 84 LEU A CA 1
ATOM 659 C C . LEU A 1 84 ? 4.093 -3.509 -8.450 1.00 94.25 84 LEU A C 1
ATOM 661 O O . LEU A 1 84 ? 4.849 -3.803 -9.381 1.00 94.25 84 LEU A O 1
ATOM 665 N N . GLU A 1 85 ? 3.663 -4.418 -7.590 1.00 97.38 85 GLU A N 1
ATOM 666 C CA . GLU A 1 85 ? 4.072 -5.798 -7.665 1.00 97.38 85 GLU A CA 1
ATOM 667 C C . GLU A 1 85 ? 3.458 -6.475 -8.890 1.00 97.38 85 GLU A C 1
ATOM 669 O O . GLU A 1 85 ? 4.186 -7.004 -9.739 1.00 97.38 85 GLU A O 1
ATOM 674 N N . HIS A 1 86 ? 2.138 -6.431 -9.024 1.00 98.00 86 HIS A N 1
ATOM 675 C CA . HIS A 1 86 ? 1.407 -7.330 -9.909 1.00 98.00 86 HIS A CA 1
ATOM 676 C C . HIS A 1 86 ? 1.008 -6.724 -11.259 1.00 98.00 86 HIS A C 1
ATOM 678 O O . HIS A 1 86 ? 0.660 -7.475 -12.170 1.00 98.00 86 HIS A O 1
ATOM 684 N N . SER A 1 87 ? 1.131 -5.406 -11.443 1.00 96.81 87 SER A N 1
ATOM 685 C CA . SER A 1 87 ? 0.846 -4.734 -12.716 1.00 96.81 87 SER A CA 1
ATOM 686 C C . SER A 1 87 ? 2.112 -4.108 -13.318 1.00 96.81 87 SER A C 1
ATOM 688 O O . SER A 1 87 ? 2.559 -3.052 -12.867 1.00 96.81 87 SER A O 1
ATOM 690 N N . PRO A 1 88 ? 2.724 -4.716 -14.355 1.00 94.62 88 PRO A N 1
ATOM 691 C CA . PRO A 1 88 ? 3.815 -4.090 -15.100 1.00 94.62 88 PRO A CA 1
ATOM 692 C C . PRO A 1 88 ? 3.447 -2.722 -15.691 1.00 94.62 88 PRO A C 1
ATOM 694 O O . PRO A 1 88 ? 4.260 -1.797 -15.619 1.00 94.62 88 PRO A O 1
ATOM 697 N N . ALA A 1 89 ? 2.235 -2.567 -16.239 1.00 92.31 89 ALA A N 1
ATOM 698 C CA . ALA A 1 89 ? 1.778 -1.292 -16.795 1.00 92.31 89 ALA A CA 1
ATOM 699 C C . ALA A 1 89 ? 1.562 -0.236 -15.700 1.00 92.31 89 ALA A C 1
ATOM 701 O O . ALA A 1 89 ? 1.995 0.909 -15.850 1.00 92.31 89 ALA A O 1
ATOM 702 N N . GLY A 1 90 ? 0.971 -0.636 -14.571 1.00 90.62 90 GLY A N 1
ATOM 703 C CA . GLY A 1 90 ? 0.841 0.201 -13.385 1.00 90.62 90 GLY A CA 1
ATOM 704 C C . GLY A 1 90 ? 2.213 0.643 -12.882 1.00 90.62 90 GLY A C 1
ATOM 705 O O . GLY A 1 90 ? 2.495 1.833 -12.789 1.00 90.62 90 GLY A O 1
ATOM 706 N N . ARG A 1 91 ? 3.140 -0.289 -12.672 1.00 90.38 91 ARG A N 1
ATOM 707 C CA . ARG A 1 91 ? 4.509 0.031 -12.244 1.00 90.38 91 ARG A CA 1
ATOM 708 C C . ARG A 1 91 ? 5.218 1.010 -13.173 1.00 90.38 91 ARG A C 1
ATOM 710 O O . ARG A 1 91 ? 5.838 1.950 -12.689 1.00 90.38 91 ARG A O 1
ATOM 717 N N . ALA A 1 92 ? 5.106 0.832 -14.490 1.00 86.94 92 ALA A N 1
ATOM 718 C CA . ALA A 1 92 ? 5.700 1.753 -15.458 1.00 86.94 92 ALA A CA 1
ATOM 719 C C . ALA A 1 92 ? 5.147 3.186 -15.332 1.00 86.94 92 ALA A C 1
ATOM 721 O O . ALA A 1 92 ? 5.866 4.148 -15.599 1.00 86.94 92 ALA A O 1
ATOM 722 N N . LYS A 1 93 ? 3.887 3.325 -14.908 1.00 85.00 93 LYS A N 1
ATOM 723 C CA . LYS A 1 93 ? 3.208 4.608 -14.714 1.00 85.00 93 LYS A CA 1
ATOM 724 C C . LYS A 1 93 ? 3.481 5.240 -13.345 1.00 85.00 93 LYS A C 1
ATOM 726 O O . LYS A 1 93 ? 3.674 6.449 -13.283 1.00 85.00 93 LYS A O 1
ATOM 731 N N . TYR A 1 94 ? 3.496 4.443 -12.275 1.00 81.62 94 TYR A N 1
ATOM 732 C CA . TYR A 1 94 ? 3.524 4.921 -10.881 1.00 81.62 94 TYR A CA 1
ATOM 733 C C . TYR A 1 94 ? 4.897 4.818 -10.195 1.00 81.62 94 TYR A C 1
ATOM 735 O O . TYR A 1 94 ? 5.115 5.426 -9.150 1.00 81.62 94 TYR A O 1
ATOM 743 N N . ALA A 1 95 ? 5.857 4.109 -10.789 1.00 80.06 95 ALA A N 1
ATOM 744 C CA . ALA A 1 95 ? 7.264 4.137 -10.394 1.00 80.06 95 ALA A CA 1
ATOM 745 C C . ALA A 1 95 ? 8.135 4.522 -11.605 1.00 80.06 95 ALA A C 1
ATOM 747 O O . ALA A 1 95 ? 8.947 3.714 -12.070 1.00 80.06 95 ALA A O 1
ATOM 748 N N . PRO A 1 96 ? 7.944 5.731 -12.175 1.00 68.94 96 PRO A N 1
ATOM 749 C CA . PRO A 1 96 ? 8.691 6.140 -13.352 1.00 68.94 96 PRO A CA 1
ATOM 750 C C . PRO A 1 96 ? 10.185 6.199 -13.027 1.00 68.94 96 PRO A C 1
ATOM 752 O O . PRO A 1 96 ? 10.601 6.709 -11.987 1.00 68.94 96 PRO A O 1
ATOM 755 N N . GLN A 1 97 ? 11.007 5.684 -13.941 1.00 64.81 97 GLN A N 1
ATOM 756 C CA . GLN A 1 97 ? 12.455 5.827 -13.839 1.00 64.81 97 GLN A CA 1
ATOM 757 C C . GLN A 1 97 ? 12.796 7.317 -13.837 1.00 64.81 97 GLN A C 1
ATOM 759 O O . GLN A 1 97 ? 12.393 8.043 -14.752 1.00 64.81 97 GLN A O 1
ATOM 764 N N . SER A 1 98 ? 13.564 7.758 -12.843 1.00 55.81 98 SER A N 1
ATOM 765 C CA . SER A 1 98 ? 14.181 9.083 -12.788 1.00 55.81 98 SER A CA 1
ATOM 766 C C . SER A 1 98 ? 15.125 9.254 -13.992 1.00 55.81 98 SER A C 1
ATOM 768 O O . SER A 1 98 ? 16.325 9.028 -13.885 1.00 55.81 98 SER A O 1
ATOM 770 N N . GLY A 1 99 ? 14.580 9.565 -15.174 1.00 50.81 99 GLY A N 1
ATOM 771 C CA . GLY A 1 99 ? 15.338 9.702 -16.427 1.00 50.81 99 GLY A CA 1
ATOM 772 C C . GLY A 1 99 ? 14.657 9.202 -17.710 1.00 50.81 99 GLY A C 1
ATOM 773 O O . GLY A 1 99 ? 15.177 9.449 -18.798 1.00 50.81 99 GLY A O 1
ATOM 774 N N . GLY A 1 100 ? 13.499 8.539 -17.642 1.00 38.94 100 GLY A N 1
ATOM 775 C CA . GLY A 1 100 ? 12.790 8.078 -18.840 1.00 38.94 100 GLY A CA 1
ATOM 776 C C . GLY A 1 100 ? 11.933 9.181 -19.461 1.00 38.94 100 GLY A C 1
ATOM 777 O O . GLY A 1 100 ? 10.887 9.522 -18.916 1.00 38.94 100 GLY A O 1
ATOM 778 N N . LYS A 1 101 ? 12.330 9.720 -20.624 1.00 40.53 101 LYS A N 1
ATOM 779 C CA . LYS A 1 101 ? 11.407 10.463 -21.504 1.00 40.53 101 LYS A CA 1
ATOM 780 C C . LYS A 1 101 ? 10.111 9.656 -21.634 1.00 40.53 101 LYS A C 1
ATOM 782 O O . LYS A 1 101 ? 10.158 8.512 -22.078 1.00 40.53 101 LYS A O 1
ATOM 787 N N . GLY A 1 102 ? 8.992 10.257 -21.232 1.00 39.41 102 GLY A N 1
ATOM 788 C CA . GLY A 1 102 ? 7.681 9.617 -21.212 1.00 39.41 102 GLY A CA 1
ATOM 789 C C . GLY A 1 102 ? 7.364 8.882 -22.516 1.00 39.41 102 GLY A C 1
ATOM 790 O O . GLY A 1 102 ? 7.363 9.471 -23.595 1.00 39.41 102 GLY A O 1
ATOM 791 N N . LEU A 1 103 ? 7.087 7.589 -22.394 1.00 43.72 103 LEU A N 1
ATOM 792 C CA . LEU A 1 103 ? 6.402 6.778 -23.395 1.00 43.72 103 LEU A CA 1
ATOM 793 C C . LEU A 1 103 ? 4.953 6.661 -22.897 1.00 43.72 103 LEU A C 1
ATOM 795 O O . LEU A 1 103 ? 4.745 6.423 -21.716 1.00 43.72 103 LEU A O 1
ATOM 799 N N . GLY A 1 104 ? 3.888 6.836 -23.666 1.00 36.00 104 GLY A N 1
ATOM 800 C CA . GLY A 1 104 ? 3.699 7.052 -25.089 1.00 36.00 104 GLY A CA 1
ATOM 801 C C . GLY A 1 104 ? 2.200 7.297 -25.312 1.00 36.00 104 GLY A C 1
ATOM 802 O O . GLY A 1 104 ? 1.370 7.019 -24.446 1.00 36.00 104 GLY A O 1
ATOM 803 N N . ALA A 1 105 ? 1.870 7.893 -26.452 1.00 41.75 105 ALA A N 1
ATOM 804 C CA . ALA A 1 105 ? 0.530 8.306 -26.844 1.00 41.75 105 ALA A CA 1
ATOM 805 C C . ALA A 1 105 ? -0.504 7.162 -26.789 1.00 41.75 105 ALA A C 1
ATOM 807 O O . ALA A 1 105 ? -0.346 6.144 -27.457 1.00 41.75 105 ALA A O 1
ATOM 808 N N . GLY A 1 106 ? -1.585 7.367 -26.031 1.00 40.25 106 GLY A N 1
ATOM 809 C CA . GLY A 1 106 ? -2.784 6.532 -26.089 1.00 40.25 106 GLY A CA 1
ATOM 810 C C . GLY A 1 106 ? -3.606 6.796 -27.357 1.00 40.25 106 GLY A C 1
ATOM 811 O O . GLY A 1 106 ? -3.707 7.941 -27.805 1.00 40.25 106 GLY A O 1
ATOM 812 N N . ASP A 1 107 ? -4.173 5.716 -27.907 1.00 40.47 107 ASP A N 1
ATOM 813 C CA . ASP A 1 107 ? -5.068 5.648 -29.074 1.00 40.47 107 ASP A CA 1
ATOM 814 C C . ASP A 1 107 ? -6.090 6.801 -29.099 1.00 40.47 107 ASP A C 1
ATOM 816 O O . ASP A 1 107 ? -6.818 7.052 -28.137 1.00 40.47 107 ASP A O 1
ATOM 820 N N . GLY A 1 108 ? -6.114 7.527 -30.218 1.00 44.00 108 GLY A N 1
ATOM 821 C CA . GLY A 1 108 ? -6.711 8.849 -30.412 1.00 44.00 108 GLY A CA 1
ATOM 822 C C . GLY A 1 108 ? -8.240 8.916 -30.429 1.00 44.00 108 GLY A C 1
ATOM 823 O O . GLY A 1 108 ? -8.801 9.706 -31.192 1.00 44.00 108 GLY A O 1
ATOM 824 N N . ARG A 1 109 ? -8.943 8.168 -29.576 1.00 44.16 109 ARG A N 1
ATOM 825 C CA . ARG A 1 109 ? -10.384 8.356 -29.352 1.00 44.16 109 ARG A CA 1
ATOM 826 C C . ARG A 1 109 ? -10.626 9.344 -28.213 1.00 44.16 109 ARG A C 1
ATOM 828 O O . ARG A 1 109 ? -10.402 9.056 -27.044 1.00 44.16 109 ARG A O 1
ATOM 835 N N . ARG A 1 110 ? -11.078 10.552 -28.572 1.00 38.12 110 ARG A N 1
ATOM 836 C CA . ARG A 1 110 ? -11.397 11.639 -27.631 1.00 38.12 110 ARG A CA 1
ATOM 837 C C .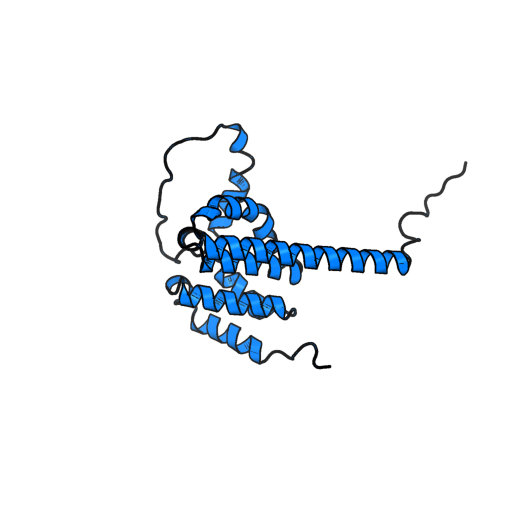 ARG A 1 110 ? -12.760 11.396 -26.959 1.00 38.12 110 ARG A C 1
ATOM 839 O O . ARG A 1 110 ? -13.765 11.474 -27.663 1.00 38.12 110 ARG A O 1
ATOM 846 N N . PRO A 1 111 ? -12.840 11.224 -25.627 1.00 43.81 111 PRO A N 1
ATOM 847 C CA . PRO A 1 111 ? -14.116 11.267 -24.918 1.00 43.81 111 PRO A CA 1
ATOM 848 C C . PRO A 1 111 ? -14.708 12.690 -24.885 1.00 43.81 111 PRO A C 1
ATOM 850 O O . PRO A 1 111 ? -14.017 13.700 -25.120 1.00 43.81 111 PRO A O 1
ATOM 853 N N . ALA A 1 112 ? -16.018 12.763 -24.641 1.00 48.16 112 ALA A N 1
ATOM 854 C CA . ALA A 1 112 ? -16.830 13.976 -24.701 1.00 48.16 112 ALA A CA 1
ATOM 855 C C . ALA A 1 112 ? -16.332 15.087 -23.753 1.00 48.16 112 ALA A C 1
ATOM 857 O O . ALA A 1 112 ? -15.631 14.857 -22.770 1.00 48.16 112 ALA A O 1
ATOM 858 N N . ALA A 1 113 ? -16.649 16.343 -24.080 1.00 47.28 113 ALA A N 1
ATOM 859 C CA . ALA A 1 113 ? -16.071 17.523 -23.431 1.00 47.28 113 ALA A CA 1
ATOM 860 C C . ALA A 1 113 ? -16.441 17.688 -21.942 1.00 47.28 113 ALA A C 1
ATOM 862 O O . ALA A 1 113 ? -15.660 18.284 -21.202 1.00 47.28 113 ALA A O 1
ATOM 863 N N . ARG A 1 114 ? -17.580 17.143 -21.490 1.00 41.12 114 ARG A N 1
ATOM 864 C CA . ARG A 1 114 ? -18.047 17.268 -20.094 1.00 41.12 114 ARG A CA 1
ATOM 865 C C . ARG A 1 114 ? -17.254 16.413 -19.100 1.00 41.12 114 ARG A C 1
ATOM 867 O O . ARG A 1 114 ? -17.103 16.835 -17.960 1.00 41.12 114 ARG A O 1
ATOM 874 N N . ASP A 1 115 ? -16.621 15.333 -19.555 1.00 44.53 115 ASP A N 1
ATOM 875 C CA . ASP A 1 115 ? -15.766 14.488 -18.705 1.00 44.53 115 ASP A CA 1
ATOM 876 C C . ASP A 1 115 ? -14.347 15.055 -18.532 1.00 44.53 115 ASP A C 1
ATOM 878 O O . ASP A 1 115 ? -13.552 14.570 -17.730 1.00 44.53 115 ASP A O 1
ATOM 882 N N . ARG A 1 116 ? -13.995 16.128 -19.257 1.00 43.12 116 ARG A N 1
ATOM 883 C CA . ARG A 1 116 ? -12.641 16.702 -19.219 1.00 43.12 116 ARG A CA 1
ATOM 884 C C . ARG A 1 116 ? -12.382 17.586 -18.011 1.00 43.12 116 ARG A C 1
ATOM 886 O O . ARG A 1 116 ? -11.219 17.736 -17.662 1.00 43.12 116 ARG A O 1
ATOM 893 N N . LEU A 1 117 ? -13.393 18.196 -17.398 1.00 35.91 117 LEU A N 1
ATOM 894 C CA . LEU A 1 117 ? -13.132 19.217 -16.379 1.00 35.91 117 LEU A CA 1
ATOM 895 C C . LEU A 1 117 ? -12.930 18.626 -14.976 1.00 35.91 117 LEU A C 1
ATOM 897 O O . LEU A 1 117 ? -12.127 19.156 -14.218 1.00 35.91 117 LEU A O 1
ATOM 901 N N . ARG A 1 118 ? -13.570 17.493 -14.653 1.00 39.38 118 ARG A N 1
ATOM 902 C CA . ARG A 1 118 ? -13.423 16.844 -13.337 1.00 39.38 118 ARG A CA 1
ATOM 903 C C . ARG A 1 118 ? -12.185 15.952 -13.217 1.00 39.38 118 ARG A C 1
ATOM 905 O O . ARG A 1 118 ? -11.619 15.851 -12.140 1.00 39.38 118 ARG A O 1
ATOM 912 N N . VAL A 1 119 ? -11.736 15.348 -14.318 1.00 43.16 119 VAL A N 1
ATOM 913 C CA . VAL A 1 119 ? -10.635 14.367 -14.288 1.00 43.16 119 VAL A CA 1
ATOM 914 C C . VAL A 1 119 ? -9.271 15.016 -14.586 1.00 43.16 119 VAL A C 1
ATOM 916 O O . VAL A 1 119 ? -8.240 14.544 -14.122 1.00 43.16 119 VAL A O 1
ATOM 919 N N . ARG A 1 120 ? -9.221 16.151 -15.302 1.00 38.09 120 ARG A N 1
ATOM 920 C CA . ARG A 1 120 ? -7.943 16.755 -15.743 1.00 38.09 120 ARG A CA 1
ATOM 921 C C . ARG A 1 120 ? -7.162 17.521 -14.675 1.00 38.09 120 ARG A C 1
ATOM 923 O O . ARG A 1 120 ? -5.967 17.709 -14.888 1.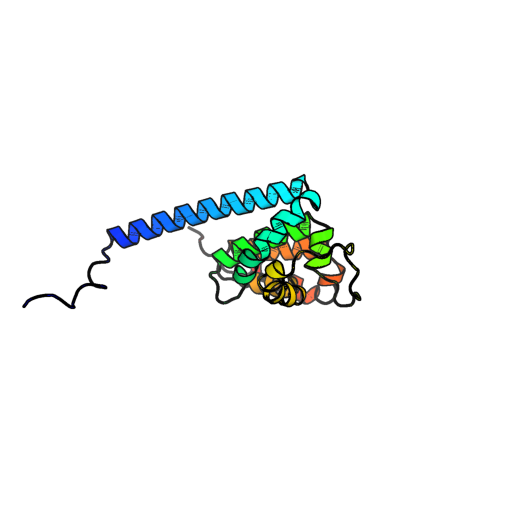00 38.09 120 ARG A O 1
ATOM 930 N N . GLY A 1 121 ? -7.805 17.965 -13.595 1.00 33.56 121 GLY A N 1
ATOM 931 C CA . GLY A 1 121 ? -7.120 18.595 -12.460 1.00 33.56 121 GLY A CA 1
ATOM 932 C C . GLY A 1 121 ? -6.371 17.554 -11.631 1.00 33.56 121 GLY A C 1
ATOM 933 O O . GLY A 1 121 ? -5.156 17.619 -11.520 1.00 33.56 121 GLY A O 1
ATOM 934 N N . ALA A 1 122 ? -7.082 16.512 -11.191 1.00 39.41 122 ALA A N 1
ATOM 935 C CA . ALA A 1 122 ? -6.502 15.441 -10.387 1.00 39.41 122 ALA A CA 1
ATOM 936 C C . ALA A 1 122 ? -5.467 14.613 -11.170 1.00 39.41 122 ALA A C 1
ATOM 938 O O . ALA A 1 122 ? -4.371 14.377 -10.687 1.00 39.41 122 ALA A O 1
ATOM 939 N N . GLN A 1 123 ? -5.745 14.219 -12.417 1.00 37.59 123 GLN A N 1
ATOM 940 C CA . GLN A 1 123 ? -4.892 13.277 -13.163 1.00 37.59 123 GLN A CA 1
ATOM 941 C C . GLN A 1 123 ? -3.514 13.840 -13.576 1.00 37.59 123 GLN A C 1
ATOM 943 O O . GLN A 1 123 ? -2.644 13.072 -13.980 1.00 37.59 123 GLN A O 1
ATOM 948 N N . ARG A 1 124 ? -3.298 15.164 -13.496 1.00 37.44 124 ARG A N 1
ATOM 949 C CA . ARG A 1 124 ? -2.025 15.816 -13.863 1.00 37.44 124 ARG A CA 1
ATOM 950 C C . ARG A 1 124 ? -1.029 15.930 -12.708 1.00 37.44 124 ARG A C 1
ATOM 952 O O . ARG A 1 124 ? 0.159 16.055 -12.989 1.00 37.44 124 ARG A O 1
ATOM 959 N N . GLU A 1 125 ? -1.483 15.850 -11.461 1.00 39.56 125 GLU A N 1
ATOM 960 C CA . GLU A 1 125 ? -0.616 15.976 -10.279 1.00 39.56 125 GLU A CA 1
ATOM 961 C C . GLU A 1 125 ? -0.039 14.625 -9.819 1.00 39.56 125 GLU A C 1
ATOM 963 O O . GLU A 1 125 ? 1.069 14.578 -9.293 1.00 39.56 125 GLU A O 1
ATOM 968 N N . TRP A 1 126 ? -0.698 13.501 -10.129 1.00 50.19 126 TRP A N 1
ATOM 969 C CA . TRP A 1 126 ? -0.243 12.170 -9.694 1.00 50.19 126 TRP A CA 1
ATOM 970 C C . TRP A 1 126 ? 1.017 11.649 -10.401 1.00 50.19 126 TRP A C 1
ATOM 972 O O . TRP A 1 126 ? 1.757 10.865 -9.818 1.00 50.19 126 TRP A O 1
ATOM 982 N N . CYS A 1 127 ? 1.309 12.089 -11.633 1.00 44.59 127 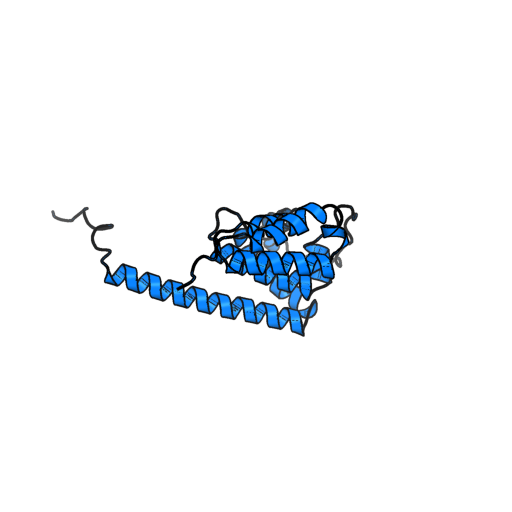CYS A N 1
ATOM 983 C CA . CYS A 1 127 ? 2.517 11.660 -12.358 1.00 44.59 127 CYS A CA 1
ATOM 984 C C . CYS A 1 127 ? 3.827 12.208 -11.757 1.00 44.59 127 CYS A C 1
ATOM 986 O O . CYS A 1 127 ? 4.903 11.802 -12.192 1.00 44.59 127 CYS A O 1
ATOM 988 N N . ALA A 1 128 ? 3.752 13.137 -10.798 1.00 43.31 128 ALA A N 1
ATOM 989 C CA . ALA A 1 128 ? 4.916 13.678 -10.100 1.00 43.31 128 ALA A CA 1
ATOM 990 C C . ALA A 1 128 ? 5.253 12.918 -8.803 1.00 43.31 128 ALA A C 1
ATOM 992 O O . ALA A 1 128 ? 6.289 13.187 -8.195 1.00 43.31 128 ALA A O 1
ATOM 993 N N . PHE A 1 129 ? 4.400 11.984 -8.367 1.00 51.75 129 PHE A N 1
ATOM 994 C CA . PHE A 1 129 ? 4.604 11.260 -7.121 1.00 51.75 129 PHE A CA 1
ATOM 995 C C . PHE A 1 129 ? 5.501 10.045 -7.342 1.00 51.75 129 PHE A C 1
ATOM 997 O O . PHE A 1 129 ? 5.086 9.017 -7.874 1.00 51.75 129 PHE A O 1
ATOM 1004 N N . THR A 1 130 ? 6.751 10.152 -6.912 1.00 69.31 130 THR A N 1
ATOM 1005 C CA . THR A 1 130 ? 7.611 8.982 -6.763 1.00 69.31 130 THR A CA 1
ATOM 1006 C C . THR A 1 130 ? 7.153 8.232 -5.511 1.00 69.31 130 THR A C 1
ATOM 1008 O O . THR A 1 130 ? 7.226 8.773 -4.411 1.00 69.31 130 THR A O 1
ATOM 1011 N N . VAL A 1 131 ? 6.705 6.981 -5.653 1.00 80.81 131 VAL A N 1
ATOM 1012 C CA . VAL A 1 131 ? 6.286 6.135 -4.515 1.00 80.81 131 VAL A CA 1
ATOM 1013 C C . VAL A 1 131 ? 7.401 5.923 -3.480 1.00 80.81 131 VAL A C 1
ATOM 1015 O O . VAL A 1 131 ? 7.156 5.832 -2.279 1.00 80.81 131 VAL A O 1
ATOM 1018 N N . LEU A 1 132 ? 8.655 5.892 -3.941 1.00 87.06 132 LEU A N 1
ATOM 1019 C CA . LEU A 1 132 ? 9.809 5.541 -3.121 1.00 87.06 132 LEU A CA 1
ATOM 1020 C C . LEU A 1 132 ? 10.022 6.485 -1.916 1.00 87.06 132 LEU A C 1
ATOM 1022 O O . LEU A 1 132 ? 10.142 5.971 -0.809 1.00 87.06 132 LEU A O 1
ATOM 1026 N N . PRO A 1 133 ? 10.040 7.827 -2.054 1.00 88.69 133 PRO A N 1
ATOM 1027 C CA . PRO A 1 133 ? 10.057 8.744 -0.913 1.00 88.69 133 PRO A CA 1
ATOM 1028 C C . PRO A 1 133 ? 9.023 8.443 0.176 1.00 88.69 133 PRO A C 1
ATOM 1030 O O . PRO A 1 133 ? 9.344 8.561 1.355 1.00 88.69 133 PRO A O 1
ATOM 1033 N N . VAL A 1 134 ? 7.811 8.037 -0.203 1.00 89.62 134 VAL A N 1
ATOM 1034 C CA . VAL A 1 134 ? 6.727 7.774 0.753 1.00 89.62 134 VAL A CA 1
ATOM 1035 C C . VAL A 1 134 ? 6.910 6.443 1.459 1.00 89.62 134 VAL A C 1
ATOM 1037 O O . VAL A 1 134 ? 6.768 6.396 2.677 1.00 89.62 134 VAL A O 1
ATOM 1040 N N . LEU A 1 135 ? 7.348 5.409 0.739 1.00 92.62 135 LEU A N 1
ATOM 1041 C CA . LEU A 1 135 ? 7.775 4.147 1.347 1.00 92.62 135 LEU A CA 1
ATOM 1042 C C . LEU A 1 135 ? 8.918 4.369 2.352 1.00 92.62 135 LEU A C 1
ATOM 1044 O O . LEU A 1 135 ? 8.854 3.918 3.490 1.00 92.62 135 LEU A O 1
ATOM 1048 N N . LEU A 1 136 ? 9.955 5.121 1.969 1.00 92.50 136 LEU A N 1
ATOM 1049 C CA . LEU A 1 136 ? 11.112 5.365 2.839 1.00 92.50 136 LEU A CA 1
ATOM 1050 C C . LEU A 1 136 ? 10.777 6.186 4.086 1.00 92.50 136 LEU A C 1
ATOM 1052 O O . LEU A 1 136 ? 11.409 5.995 5.127 1.00 92.50 136 LEU A O 1
ATOM 1056 N N . ASP A 1 137 ? 9.818 7.099 3.976 1.00 92.19 137 ASP A N 1
ATOM 1057 C CA . ASP A 1 137 ? 9.297 7.854 5.109 1.00 92.19 137 ASP A CA 1
ATOM 1058 C C . ASP A 1 137 ? 8.466 6.971 6.049 1.00 92.19 137 ASP A C 1
ATOM 1060 O O . ASP A 1 137 ? 8.685 6.983 7.259 1.00 92.19 137 ASP A O 1
ATOM 1064 N N . ALA A 1 138 ? 7.572 6.149 5.492 1.00 93.56 138 ALA A N 1
ATOM 1065 C CA . ALA A 1 138 ? 6.693 5.261 6.247 1.00 93.56 138 ALA A CA 1
ATOM 1066 C C . ALA A 1 138 ? 7.445 4.148 7.005 1.00 93.56 138 ALA A C 1
ATOM 1068 O O . ALA A 1 138 ? 6.977 3.710 8.053 1.00 93.56 138 ALA A O 1
ATOM 1069 N N . CYS A 1 139 ? 8.663 3.771 6.590 1.00 94.00 139 CYS A N 1
ATOM 1070 C CA . CYS A 1 139 ? 9.550 2.919 7.402 1.00 94.00 139 CYS A CA 1
ATOM 1071 C C . CYS A 1 139 ? 9.853 3.511 8.798 1.00 94.00 139 CYS A C 1
ATOM 1073 O O . CYS A 1 139 ? 10.251 2.784 9.707 1.00 94.00 139 CYS A O 1
ATOM 1075 N N . GLY A 1 140 ? 9.702 4.826 8.980 1.00 91.56 140 GLY A N 1
ATOM 1076 C CA . GLY A 1 140 ? 9.876 5.521 10.257 1.00 91.56 140 GLY A CA 1
ATOM 1077 C C . GLY A 1 140 ? 8.585 5.770 11.045 1.00 91.56 140 GLY A C 1
ATOM 1078 O O . GLY A 1 140 ? 8.653 6.500 12.029 1.00 91.56 140 GLY A O 1
ATOM 1079 N N . ALA A 1 141 ? 7.439 5.231 10.615 1.00 91.75 141 ALA A N 1
ATOM 1080 C CA . ALA A 1 141 ? 6.143 5.440 11.266 1.00 91.75 141 ALA A CA 1
ATOM 1081 C C . ALA A 1 141 ? 6.074 4.844 12.681 1.00 91.75 141 ALA A C 1
ATOM 1083 O O . ALA A 1 141 ? 6.821 3.917 13.003 1.00 91.75 141 ALA A O 1
ATOM 1084 N N . SER A 1 142 ? 5.152 5.338 13.511 1.00 90.12 142 SER A N 1
ATOM 1085 C CA . SER A 1 142 ? 4.919 4.795 14.861 1.00 90.12 142 SER A CA 1
ATOM 1086 C C . SER A 1 142 ? 4.073 3.518 14.821 1.00 90.12 142 SER A C 1
ATOM 1088 O O . SER A 1 142 ? 4.320 2.591 15.597 1.00 90.12 142 SER A O 1
ATOM 1090 N N . HIS A 1 143 ? 3.158 3.423 13.859 1.00 89.75 143 HIS A N 1
ATOM 1091 C CA . HIS A 1 143 ? 2.318 2.265 13.583 1.00 89.75 143 HIS A CA 1
ATOM 1092 C C . HIS A 1 143 ? 3.115 1.108 12.965 1.00 89.75 143 HIS A C 1
ATOM 1094 O O . HIS A 1 143 ? 3.792 1.277 11.945 1.00 89.75 143 HIS A O 1
ATOM 1100 N N . SER A 1 144 ? 3.042 -0.082 13.569 1.00 91.19 144 SER A N 1
ATOM 1101 C CA . SER A 1 144 ? 3.787 -1.269 13.123 1.00 91.19 144 SER A CA 1
ATOM 1102 C C . SER A 1 144 ? 3.436 -1.692 11.709 1.00 91.19 144 SER A C 1
ATOM 1104 O O . SER A 1 144 ? 4.333 -1.991 10.918 1.00 91.19 144 SER A O 1
ATOM 1106 N N . ASP A 1 145 ? 2.155 -1.662 11.374 1.00 92.12 145 ASP A N 1
ATOM 1107 C CA . ASP A 1 145 ? 1.673 -2.256 10.132 1.00 92.12 145 ASP A CA 1
ATOM 1108 C C . ASP A 1 145 ? 1.962 -1.330 8.954 1.00 92.12 145 ASP A C 1
ATOM 1110 O O . ASP A 1 145 ? 2.287 -1.779 7.854 1.00 92.12 145 ASP A O 1
ATOM 1114 N N . LEU A 1 146 ? 1.990 -0.020 9.216 1.00 93.75 146 LEU A N 1
ATOM 1115 C CA . LEU A 1 146 ? 2.469 0.956 8.249 1.00 93.75 146 LEU A CA 1
ATOM 1116 C C . LEU A 1 146 ? 3.957 0.738 7.938 1.00 93.75 146 LEU A C 1
ATOM 1118 O O . LEU A 1 146 ? 4.349 0.759 6.77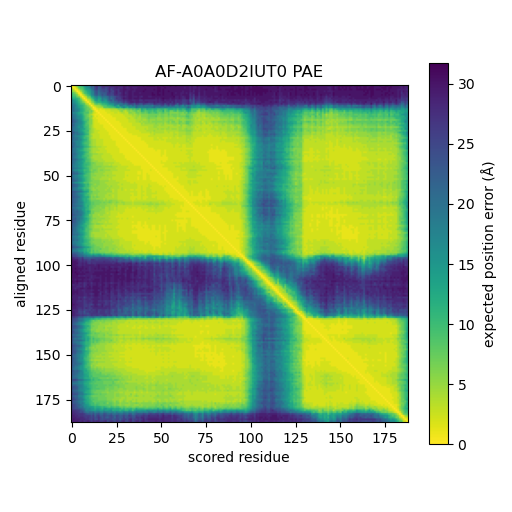0 1.00 93.75 146 LEU A O 1
ATOM 1122 N N . ARG A 1 147 ? 4.791 0.470 8.954 1.00 94.69 147 ARG A N 1
ATOM 1123 C CA . ARG A 1 147 ? 6.205 0.120 8.726 1.00 94.69 147 ARG A CA 1
ATOM 1124 C C . ARG A 1 147 ? 6.356 -1.187 7.963 1.00 94.69 147 ARG A C 1
ATOM 1126 O O . ARG A 1 147 ? 7.258 -1.294 7.134 1.00 94.69 147 ARG A O 1
ATOM 1133 N N . GLN A 1 148 ? 5.504 -2.171 8.246 1.00 93.88 148 GLN A N 1
ATOM 1134 C CA . GLN A 1 148 ? 5.499 -3.444 7.535 1.00 93.88 148 GLN A CA 1
ATOM 1135 C C . GLN A 1 148 ? 5.164 -3.247 6.051 1.00 93.88 148 GLN A C 1
ATOM 1137 O O . GLN A 1 148 ? 5.963 -3.686 5.222 1.00 93.88 148 GLN A O 1
ATOM 1142 N N . CYS A 1 149 ? 4.055 -2.569 5.709 1.00 94.88 149 CYS A N 1
ATOM 1143 C CA . CYS A 1 149 ? 3.717 -2.283 4.304 1.00 94.88 149 CYS A CA 1
ATOM 1144 C C . CYS A 1 149 ? 4.840 -1.458 3.651 1.00 94.88 149 CYS A C 1
ATOM 1146 O O . CYS A 1 149 ? 5.349 -1.833 2.603 1.00 94.88 149 CYS A O 1
ATOM 1148 N N . ALA A 1 150 ? 5.378 -0.438 4.323 1.00 95.62 150 ALA A N 1
ATOM 1149 C CA . ALA A 1 150 ? 6.502 0.336 3.795 1.00 95.62 150 ALA A CA 1
ATOM 1150 C C . ALA A 1 150 ? 7.749 -0.513 3.472 1.00 95.62 150 ALA A C 1
ATOM 1152 O O . ALA A 1 150 ? 8.319 -0.405 2.382 1.00 95.62 150 ALA A O 1
ATOM 1153 N N . ALA A 1 151 ? 8.181 -1.375 4.396 1.00 95.62 151 ALA A N 1
ATOM 1154 C CA . ALA A 1 151 ? 9.336 -2.248 4.191 1.00 95.62 151 ALA A CA 1
ATOM 1155 C C . ALA A 1 151 ? 9.088 -3.276 3.074 1.00 95.62 151 ALA A C 1
ATOM 1157 O O . ALA A 1 151 ? 9.992 -3.536 2.271 1.00 95.62 151 ALA A O 1
ATOM 1158 N N . TYR A 1 152 ? 7.867 -3.816 2.996 1.00 96.44 152 TYR A N 1
ATOM 1159 C CA . TYR A 1 152 ? 7.429 -4.690 1.911 1.00 96.44 152 TYR A CA 1
ATOM 1160 C C . TYR A 1 152 ? 7.527 -3.980 0.559 1.00 96.44 152 TYR A C 1
ATOM 1162 O O . TYR A 1 152 ? 8.235 -4.454 -0.334 1.00 96.44 152 TYR A O 1
ATOM 1170 N N . GLY A 1 153 ? 6.924 -2.796 0.442 1.00 95.25 153 GLY A N 1
ATOM 1171 C CA . GLY A 1 153 ? 6.951 -1.969 -0.757 1.00 95.25 153 GLY A CA 1
ATOM 1172 C C . GLY A 1 153 ? 8.355 -1.596 -1.217 1.00 95.25 153 GLY A C 1
ATOM 1173 O O . GLY A 1 153 ? 8.659 -1.680 -2.408 1.00 95.25 153 GLY A O 1
ATOM 1174 N N . VAL A 1 154 ? 9.280 -1.273 -0.301 1.00 95.00 154 VAL A N 1
ATOM 1175 C CA . VAL A 1 154 ? 10.701 -1.070 -0.663 1.00 95.00 154 VAL A CA 1
ATOM 1176 C C . VAL A 1 154 ? 11.289 -2.330 -1.309 1.00 95.00 154 VAL A C 1
ATOM 1178 O O . VAL A 1 154 ? 11.993 -2.231 -2.320 1.00 95.00 154 VAL A O 1
ATOM 1181 N N . GLY A 1 155 ? 10.984 -3.511 -0.766 1.00 95.31 155 GLY A N 1
ATOM 1182 C CA . GLY A 1 155 ? 11.371 -4.799 -1.344 1.00 95.31 155 GLY A CA 1
ATOM 1183 C C . GLY A 1 155 ? 10.759 -5.040 -2.727 1.00 95.31 155 GLY A 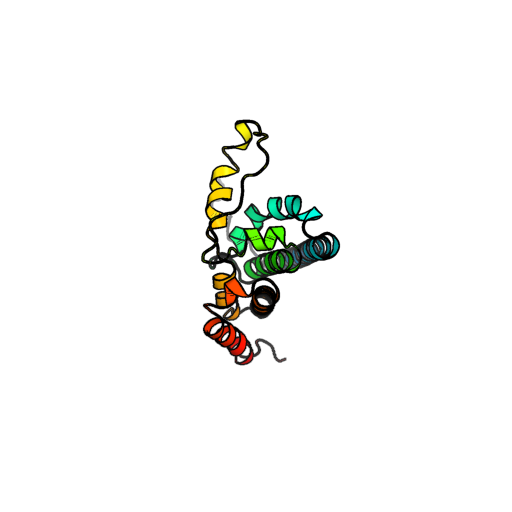C 1
ATOM 1184 O O . GLY A 1 155 ? 11.467 -5.456 -3.649 1.00 95.31 155 GLY A O 1
ATOM 1185 N N . VAL A 1 156 ? 9.478 -4.705 -2.910 1.00 95.56 156 VAL A N 1
ATOM 1186 C CA . VAL A 1 156 ? 8.795 -4.760 -4.212 1.00 95.56 156 VAL A CA 1
ATOM 1187 C C . VAL A 1 156 ? 9.497 -3.853 -5.219 1.00 95.56 156 VAL A C 1
ATOM 1189 O O . VAL A 1 156 ? 9.852 -4.315 -6.306 1.00 95.56 156 VAL A O 1
ATOM 1192 N N . VAL A 1 157 ? 9.774 -2.594 -4.868 1.00 93.25 157 VAL A N 1
ATOM 1193 C CA . VAL A 1 157 ? 10.493 -1.659 -5.748 1.00 93.25 157 VAL A CA 1
ATOM 1194 C C . VAL A 1 157 ? 11.883 -2.205 -6.091 1.00 93.25 157 VAL A C 1
ATOM 1196 O O . VAL A 1 157 ? 12.263 -2.179 -7.260 1.00 93.25 157 VAL A O 1
ATOM 1199 N N . ALA A 1 158 ? 12.616 -2.781 -5.132 1.00 93.94 158 ALA A N 1
ATOM 1200 C CA . ALA A 1 158 ? 13.914 -3.411 -5.391 1.00 93.94 158 ALA A CA 1
ATOM 1201 C C . ALA A 1 158 ? 13.818 -4.562 -6.407 1.00 93.94 158 ALA A C 1
ATOM 1203 O O . ALA A 1 158 ? 14.624 -4.647 -7.335 1.00 93.94 158 ALA A O 1
ATOM 1204 N N . ALA A 1 159 ? 12.827 -5.441 -6.245 1.00 94.75 159 ALA A N 1
ATOM 1205 C CA . ALA A 1 159 ? 12.665 -6.639 -7.064 1.00 94.75 159 ALA A CA 1
ATOM 1206 C C . ALA A 1 159 ? 12.086 -6.345 -8.455 1.00 94.75 159 ALA A C 1
ATOM 1208 O O . ALA A 1 159 ? 12.340 -7.078 -9.412 1.00 94.75 159 ALA A O 1
ATOM 1209 N N . ARG A 1 160 ? 11.259 -5.304 -8.565 1.00 93.62 160 ARG A N 1
ATOM 1210 C CA . ARG A 1 160 ? 10.380 -5.088 -9.719 1.00 93.62 160 ARG A CA 1
ATOM 1211 C C . ARG A 1 160 ? 10.671 -3.798 -10.488 1.00 93.62 160 ARG A C 1
ATOM 1213 O O . ARG A 1 160 ? 10.310 -3.718 -11.664 1.00 93.62 160 ARG A O 1
ATOM 1220 N N . ALA A 1 161 ? 11.318 -2.821 -9.854 1.00 89.94 161 ALA A N 1
ATOM 1221 C CA . ALA A 1 161 ? 11.749 -1.546 -10.432 1.00 89.94 161 ALA A CA 1
ATOM 1222 C C . ALA A 1 161 ? 13.146 -1.128 -9.906 1.00 89.94 161 ALA A C 1
ATOM 1224 O O . ALA A 1 161 ? 13.304 -0.023 -9.376 1.00 89.94 161 ALA A O 1
ATOM 1225 N N . PRO A 1 162 ? 14.186 -1.975 -10.056 1.00 90.06 162 PRO A N 1
ATOM 1226 C CA . PRO A 1 162 ? 15.499 -1.741 -9.447 1.00 90.06 162 PRO A CA 1
ATOM 1227 C C . PRO A 1 162 ? 16.136 -0.413 -9.870 1.00 90.06 162 PRO A C 1
ATOM 1229 O O . PRO A 1 162 ? 16.815 0.217 -9.067 1.00 90.06 162 PRO A O 1
ATOM 1232 N N . GLU A 1 163 ? 15.883 0.058 -11.093 1.00 88.12 163 GLU A N 1
ATOM 1233 C CA . GLU A 1 163 ? 16.415 1.337 -11.585 1.00 88.12 163 GLU A CA 1
ATOM 1234 C C . GLU A 1 163 ? 15.869 2.557 -10.824 1.00 88.12 163 GLU A C 1
ATOM 1236 O O . GLU A 1 163 ? 16.551 3.575 -10.735 1.00 88.12 163 GLU A O 1
ATOM 1241 N N . VAL A 1 164 ? 14.676 2.453 -10.224 1.00 86.50 164 VAL A N 1
ATOM 1242 C CA . VAL A 1 164 ? 14.109 3.502 -9.359 1.00 86.50 164 VAL A CA 1
ATOM 1243 C C . VAL A 1 164 ? 14.822 3.523 -8.008 1.00 86.50 164 VAL A C 1
ATOM 1245 O O . VAL A 1 164 ? 15.122 4.591 -7.477 1.00 86.50 164 VAL A O 1
ATOM 1248 N N . LEU A 1 165 ? 15.127 2.346 -7.453 1.00 88.12 165 LEU A N 1
ATOM 1249 C CA . LEU A 1 165 ? 15.767 2.224 -6.142 1.00 88.12 165 LEU A CA 1
ATOM 1250 C C . LEU A 1 165 ? 17.277 2.466 -6.190 1.00 88.12 165 LEU A C 1
ATOM 1252 O O . LEU A 1 165 ? 17.846 2.967 -5.225 1.00 88.12 165 LEU A O 1
ATOM 1256 N N . LYS A 1 166 ? 17.939 2.110 -7.293 1.00 89.81 166 LYS A N 1
ATOM 1257 C CA . LYS A 1 166 ? 19.402 2.084 -7.434 1.00 89.81 166 LYS A CA 1
ATOM 1258 C C . LYS A 1 166 ? 20.107 3.385 -7.016 1.00 89.81 166 LYS A C 1
ATOM 1260 O O . LYS A 1 166 ? 21.073 3.275 -6.261 1.00 89.81 166 LYS A O 1
ATOM 1265 N N . PRO A 1 167 ? 19.643 4.597 -7.385 1.00 89.81 167 PRO A N 1
ATOM 1266 C CA . PRO A 1 167 ? 20.256 5.848 -6.918 1.00 89.81 167 PRO A CA 1
ATOM 1267 C C . PRO A 1 167 ? 20.140 6.070 -5.401 1.00 89.81 167 PRO A C 1
ATOM 1269 O O . PRO A 1 167 ? 20.882 6.863 -4.828 1.00 89.81 167 PRO A O 1
ATOM 1272 N N . HIS A 1 168 ? 19.211 5.373 -4.750 1.00 88.69 168 HIS A N 1
ATOM 1273 C CA . HIS A 1 168 ? 18.856 5.531 -3.344 1.00 88.69 168 HIS A CA 1
ATOM 1274 C C . HIS A 1 168 ? 19.131 4.272 -2.512 1.00 88.69 168 HIS A C 1
ATOM 1276 O O . HIS A 1 168 ? 18.779 4.249 -1.337 1.00 88.69 168 HIS A O 1
ATOM 1282 N N . ALA A 1 169 ? 19.764 3.236 -3.077 1.00 90.50 169 ALA A N 1
ATOM 1283 C CA . ALA A 1 169 ? 19.837 1.902 -2.475 1.00 90.50 169 ALA A CA 1
ATOM 1284 C C . ALA A 1 169 ? 20.417 1.909 -1.052 1.00 90.50 169 ALA A C 1
ATOM 1286 O O . ALA A 1 169 ? 19.861 1.280 -0.156 1.00 90.50 169 ALA A O 1
ATOM 1287 N N . GLN A 1 170 ? 21.488 2.675 -0.817 1.00 91.56 170 GLN A N 1
ATOM 1288 C CA . GLN A 1 170 ? 22.090 2.803 0.513 1.00 91.56 170 GLN A CA 1
ATOM 1289 C C . GLN A 1 170 ? 21.142 3.480 1.513 1.00 91.56 170 GLN A C 1
ATOM 1291 O O . GLN A 1 170 ? 20.972 2.992 2.628 1.00 91.56 170 GLN A O 1
ATOM 1296 N N . ALA A 1 171 ? 20.511 4.589 1.117 1.00 89.06 171 ALA A N 1
ATOM 1297 C CA . ALA A 1 171 ? 19.564 5.304 1.968 1.00 89.06 171 ALA A CA 1
ATOM 1298 C C . ALA A 1 171 ? 18.319 4.450 2.257 1.00 89.06 171 ALA A C 1
ATOM 1300 O O . ALA A 1 171 ? 17.841 4.421 3.388 1.00 89.06 171 ALA A O 1
ATOM 1301 N N . ALA A 1 172 ? 17.834 3.715 1.256 1.00 91.94 172 ALA A N 1
ATOM 1302 C CA . ALA A 1 172 ? 16.701 2.814 1.387 1.00 91.94 172 ALA A CA 1
ATOM 1303 C C . ALA A 1 172 ? 16.995 1.655 2.342 1.00 91.94 172 ALA A C 1
ATOM 1305 O O . ALA A 1 172 ? 16.224 1.410 3.267 1.00 91.94 172 ALA A O 1
ATOM 1306 N N . LEU A 1 173 ? 18.145 0.996 2.179 1.00 93.38 173 LEU A N 1
ATOM 1307 C CA . LEU A 1 173 ? 18.560 -0.087 3.064 1.00 93.38 173 LEU A CA 1
ATOM 1308 C C . LEU A 1 173 ? 18.737 0.403 4.507 1.00 93.38 173 LEU A C 1
ATOM 1310 O O . LEU A 1 173 ? 18.272 -0.259 5.429 1.00 93.38 173 LEU A O 1
ATOM 1314 N N . ALA A 1 174 ? 19.329 1.585 4.709 1.00 92.56 174 ALA A N 1
ATOM 1315 C CA . ALA A 1 174 ? 19.460 2.178 6.039 1.00 92.56 174 ALA A CA 1
ATOM 1316 C C . ALA A 1 174 ? 18.094 2.415 6.711 1.00 92.56 174 ALA A C 1
ATOM 1318 O O . ALA A 1 174 ? 17.943 2.147 7.902 1.00 92.56 174 ALA A O 1
ATOM 1319 N N . ARG A 1 175 ? 17.083 2.866 5.951 1.00 91.81 175 ARG A N 1
ATOM 1320 C CA . ARG A 1 175 ? 15.709 3.043 6.454 1.00 91.81 175 ARG A CA 1
ATOM 1321 C C . ARG A 1 175 ? 15.054 1.716 6.828 1.00 91.81 175 ARG A C 1
ATOM 1323 O O . ARG A 1 175 ? 14.471 1.630 7.901 1.00 91.81 175 ARG A O 1
ATOM 1330 N N . VAL A 1 176 ? 15.195 0.684 5.996 1.00 91.94 176 VAL A N 1
ATOM 1331 C CA . VAL A 1 176 ? 14.665 -0.660 6.292 1.00 91.94 176 VAL A CA 1
ATOM 1332 C C . VAL A 1 176 ? 15.347 -1.263 7.523 1.00 91.94 176 VAL A C 1
ATOM 1334 O O . VAL A 1 176 ? 14.677 -1.779 8.410 1.00 91.94 176 VAL A O 1
ATOM 1337 N N . MET A 1 177 ? 16.672 -1.147 7.639 1.00 91.38 177 MET A N 1
ATOM 1338 C CA . MET A 1 177 ? 17.412 -1.634 8.810 1.00 91.38 177 MET A CA 1
ATOM 1339 C C . MET A 1 177 ? 16.997 -0.929 10.105 1.00 91.38 177 MET A C 1
ATOM 1341 O O . MET A 1 177 ? 16.995 -1.554 11.165 1.00 91.38 177 MET A O 1
ATOM 1345 N N . ALA A 1 178 ? 16.626 0.352 10.032 1.00 89.88 178 ALA A N 1
ATOM 1346 C CA . ALA A 1 178 ? 16.159 1.098 11.193 1.00 89.88 178 ALA A CA 1
ATOM 1347 C C . ALA A 1 178 ? 14.848 0.537 11.772 1.00 89.88 178 ALA A C 1
ATOM 1349 O O . ALA A 1 178 ? 14.653 0.656 12.977 1.00 89.88 178 ALA A O 1
ATOM 1350 N N . VAL A 1 179 ? 14.001 -0.126 10.969 1.00 88.88 179 VAL A N 1
ATOM 1351 C CA . VAL A 1 179 ? 12.761 -0.781 11.442 1.00 88.88 179 VAL A CA 1
ATOM 1352 C C . VAL A 1 179 ? 13.064 -1.840 12.508 1.00 88.88 179 VAL A C 1
ATOM 1354 O O . VAL A 1 179 ? 12.348 -1.934 13.498 1.00 88.88 179 VAL A O 1
ATOM 1357 N N . ILE A 1 180 ? 14.165 -2.587 12.358 1.00 86.19 180 ILE A N 1
ATOM 1358 C CA . ILE A 1 180 ? 14.591 -3.638 13.305 1.00 86.19 180 ILE A CA 1
ATOM 1359 C C . ILE A 1 180 ? 14.954 -3.047 14.674 1.00 86.19 180 ILE A C 1
ATOM 1361 O O . ILE A 1 180 ? 14.804 -3.703 15.700 1.00 86.19 180 ILE A O 1
ATOM 1365 N N . GLN A 1 181 ? 15.460 -1.814 14.685 1.00 82.75 181 GLN A N 1
ATOM 1366 C CA . GLN A 1 181 ? 15.930 -1.139 15.895 1.00 82.75 181 GLN A CA 1
ATOM 1367 C C . GLN A 1 181 ? 14.809 -0.407 16.638 1.00 82.75 181 GLN A C 1
ATOM 1369 O O . GLN A 1 181 ? 15.065 0.193 17.682 1.00 82.75 181 GLN A O 1
ATOM 1374 N N . GLN A 1 182 ? 13.581 -0.418 16.114 1.00 75.69 182 GLN A N 1
ATOM 1375 C CA . GLN A 1 182 ? 12.475 0.251 16.778 1.00 75.69 182 GLN A CA 1
ATOM 1376 C C . GLN A 1 182 ? 11.987 -0.567 17.976 1.00 75.69 182 GLN A C 1
ATOM 1378 O O . GLN A 1 182 ? 11.901 -1.797 17.889 1.00 75.69 182 GLN A O 1
ATOM 1383 N N . PRO A 1 183 ? 11.669 0.090 19.106 1.00 66.56 183 PRO A N 1
ATOM 1384 C CA . PRO A 1 183 ? 11.089 -0.602 20.242 1.00 66.56 183 PRO A CA 1
ATOM 1385 C C . PRO A 1 183 ? 9.806 -1.300 19.793 1.00 66.56 183 PRO A C 1
ATOM 1387 O O . PRO A 1 183 ? 8.950 -0.688 19.157 1.00 66.56 183 PRO A O 1
ATOM 1390 N N . ALA A 1 184 ? 9.686 -2.592 20.109 1.00 59.09 184 ALA A N 1
ATOM 1391 C CA . ALA A 1 184 ? 8.453 -3.329 19.887 1.00 59.09 184 ALA A CA 1
ATOM 1392 C C . ALA A 1 184 ? 7.359 -2.672 20.736 1.00 59.09 184 ALA A C 1
ATOM 1394 O O . ALA A 1 184 ? 7.316 -2.851 21.954 1.00 59.09 184 ALA A O 1
ATOM 1395 N N . THR A 1 185 ? 6.509 -1.872 20.102 1.00 56.97 185 THR A N 1
ATOM 1396 C CA . THR A 1 185 ? 5.263 -1.395 20.691 1.00 56.97 185 THR A CA 1
ATOM 1397 C C . THR A 1 185 ? 4.391 -2.626 20.931 1.00 56.97 185 THR A C 1
ATOM 1399 O O . THR A 1 185 ? 3.793 -3.137 19.993 1.00 56.97 185 THR A O 1
ATOM 1402 N N . GLY A 1 186 ? 4.398 -3.161 22.158 1.00 52.03 186 GLY A N 1
ATOM 1403 C CA . GLY A 1 186 ? 3.473 -4.223 22.576 1.00 52.03 186 GLY A CA 1
ATOM 1404 C C . GLY A 1 186 ? 4.050 -5.627 22.803 1.00 52.03 186 GLY A C 1
ATOM 1405 O O . GLY A 1 186 ? 3.430 -6.601 22.389 1.00 52.03 186 GLY A O 1
ATOM 1406 N N . ARG 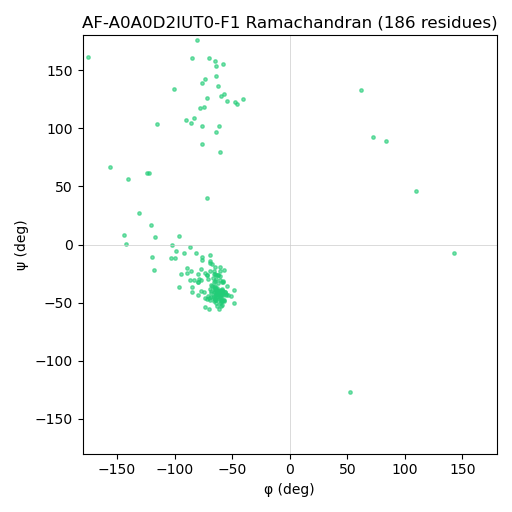A 1 187 ? 5.178 -5.790 23.513 1.00 40.28 187 ARG A N 1
ATOM 1407 C CA . ARG A 1 187 ? 5.346 -7.047 24.276 1.00 40.28 187 ARG A CA 1
ATOM 1408 C C . ARG A 1 187 ? 4.466 -6.968 25.523 1.00 40.28 187 ARG A C 1
ATOM 1410 O O . ARG A 1 187 ? 4.837 -6.273 26.467 1.00 40.28 187 ARG A O 1
ATOM 1417 N N . VAL A 1 188 ? 3.320 -7.646 25.480 1.00 40.53 188 VAL A N 1
ATOM 1418 C CA . VAL A 1 188 ? 2.659 -8.172 26.685 1.00 40.53 188 VAL A CA 1
ATOM 1419 C C . VAL A 1 188 ? 3.500 -9.325 27.225 1.00 40.53 188 VAL A C 1
ATOM 1421 O O . VAL A 1 188 ? 4.028 -10.100 26.392 1.00 40.53 188 VAL A O 1
#

Secondary structure (DSSP, 8-state):
----S--SSS---HHHHHHHHHHHHHHHHHHHHHHHHHHHHHHHHGGGTHHHHHHHHHHHGGGGSTTS-HHHHHHHHHHHHHHHHH-HHHHHHHS--TT-PPP----S-PPPGGGHHHHHHHHHHGGG--HHHHHHHHTT-SSHHHHHHHHHHHHHHHHH-HHHHGGGHHHHHHHHHHHHTS--TT--

Organism: NCBI:txid145388

Mean predicted aligned error: 10.93 Å